Protein AF-X6PGR4-F1 (afdb_monomer_lite)

Sequence (238 aa):
MSIKYESKQPQLNFPEIDEEIISRAWNCCDEDMNKTSEVLHFIHDNSTRLEHQQYLLLLWEDFGNRVDKTIILNIWKQCNEIYYETRLKLEEICSSCYVNSCCTLREHMQRKCKQLSANFHQTIGNAEYNLQNFGFEKVNNKDWYYLRDIQILYLWNCYRKWINTQLIYKTKLNIPEKIFMLRNGKWKEYEIAFDYEYRRIVLFDNVKLKVKSLQVGNPKKLSLEFNVHIQWYNDLSD

Radius of gyration: 23.27 Å; chains: 1; bounding box: 53×45×63 Å

pLDDT: mean 78.08, std 15.45, range [36.16, 96.12]

Foldseek 3Di:
DPPVPLLVPLCVVCVPADSVLLVLLCVLVVNDPVSSNVLSVVLVVQDDDRVLSVLLSVCCSVPVVPDPSVVLSVLCVVVVNDSVSSSVVSVVVSVVVQLVVLVVVLVVLVVVCVVVVHDSVVVVVVVVVLLVVLQWDQDPVGDTDNPDPDDLVSVVVSVQVVLCPPPVVVPDDDDDQKDWDQDPNDTAIWGWDQDPLQQWIWTARPVVSDIDIDRHDHSDPPDPPDDPPPDDDPPPDD

Structure (mmCIF, N/CA/C/O backbone):
data_AF-X6PGR4-F1
#
_entry.id   AF-X6PGR4-F1
#
loop_
_atom_site.group_PDB
_atom_site.id
_atom_site.type_symbol
_atom_site.label_atom_id
_atom_site.label_alt_id
_atom_site.label_comp_id
_atom_site.label_asym_id
_atom_site.label_entity_id
_atom_site.label_seq_id
_atom_site.pdbx_PDB_ins_code
_atom_site.Cartn_x
_atom_site.Cartn_y
_atom_site.Cartn_z
_atom_site.occupancy
_atom_site.B_iso_or_equiv
_atom_site.auth_seq_id
_atom_site.auth_comp_id
_atom_site.auth_asym_id
_atom_site.auth_atom_id
_atom_site.pdbx_PDB_model_num
ATOM 1 N N . MET A 1 1 ? -30.620 0.334 12.550 1.00 36.16 1 MET A N 1
ATOM 2 C CA . MET A 1 1 ? -30.728 -0.304 13.882 1.00 36.16 1 MET A CA 1
ATOM 3 C C . MET A 1 1 ? -29.474 -1.110 14.272 1.00 36.16 1 MET A C 1
ATOM 5 O O . MET A 1 1 ? -29.425 -1.572 15.399 1.00 36.16 1 MET A O 1
ATOM 9 N N . SER A 1 2 ? -28.439 -1.225 13.419 1.00 41.44 2 SER A N 1
ATOM 10 C CA . SER A 1 2 ? -27.302 -2.147 13.649 1.00 41.44 2 SER A CA 1
ATOM 11 C C . SER A 1 2 ? -26.037 -1.538 14.280 1.00 41.44 2 SER A C 1
ATOM 13 O O . SER A 1 2 ? -25.277 -2.265 14.902 1.00 41.44 2 SER A O 1
ATOM 15 N N . ILE A 1 3 ? -25.834 -0.215 14.210 1.00 45.34 3 ILE A N 1
ATOM 16 C CA . ILE A 1 3 ? -24.575 0.435 14.644 1.00 45.34 3 ILE A CA 1
ATOM 17 C C . ILE A 1 3 ? -24.324 0.280 16.160 1.00 45.34 3 ILE A C 1
ATOM 19 O O . ILE A 1 3 ? -23.195 0.095 16.590 1.00 45.34 3 ILE A O 1
ATOM 23 N N . LYS A 1 4 ? -25.386 0.273 16.981 1.00 42.94 4 LYS A N 1
ATOM 24 C CA . LYS A 1 4 ? -25.280 0.105 18.446 1.00 42.94 4 LYS A CA 1
ATOM 25 C C . LYS A 1 4 ? -25.007 -1.331 18.907 1.00 42.94 4 LYS A C 1
ATOM 27 O O . LYS A 1 4 ? -24.707 -1.528 20.080 1.00 42.94 4 LYS A O 1
ATOM 32 N N . TYR A 1 5 ? -25.209 -2.333 18.048 1.00 45.12 5 TYR A N 1
ATOM 33 C CA . TYR A 1 5 ? -25.056 -3.739 18.440 1.00 45.12 5 TYR A CA 1
ATOM 34 C C . TYR A 1 5 ? -23.621 -4.230 18.221 1.00 45.12 5 TYR A C 1
ATOM 36 O O . TYR A 1 5 ? -23.109 -4.986 19.041 1.00 45.12 5 TYR A O 1
ATOM 44 N N . GLU A 1 6 ? -22.954 -3.753 17.166 1.00 50.59 6 GLU A N 1
ATOM 45 C CA . GLU A 1 6 ? -21.557 -4.102 16.870 1.00 50.59 6 GLU A CA 1
ATOM 46 C C . GLU A 1 6 ? -20.565 -3.335 17.756 1.00 50.59 6 GLU A C 1
ATOM 48 O O . GLU A 1 6 ? -19.604 -3.932 18.234 1.00 50.59 6 GLU A O 1
ATOM 53 N N . SER A 1 7 ? -20.851 -2.074 18.113 1.00 50.00 7 SER A N 1
ATOM 54 C CA . SER A 1 7 ? -20.009 -1.290 19.036 1.00 50.00 7 SER A CA 1
ATOM 55 C C . SER A 1 7 ? -19.957 -1.844 20.469 1.00 50.00 7 SER A C 1
ATOM 57 O O . SER A 1 7 ? -19.068 -1.488 21.238 1.00 50.00 7 SER A O 1
ATOM 59 N N . LYS A 1 8 ? -20.896 -2.725 20.845 1.00 52.28 8 LYS A N 1
ATOM 60 C CA . LYS A 1 8 ? -20.961 -3.346 22.179 1.00 52.28 8 LYS A CA 1
ATOM 61 C C . LYS A 1 8 ? -20.107 -4.601 22.332 1.00 52.28 8 LYS A C 1
ATOM 63 O O . LYS A 1 8 ? -19.813 -4.981 23.461 1.00 52.28 8 LYS A O 1
ATOM 68 N N . GLN A 1 9 ? -19.725 -5.268 21.241 1.00 60.47 9 GLN A N 1
ATOM 69 C CA . GLN A 1 9 ? -18.916 -6.486 21.356 1.00 60.47 9 GLN A CA 1
ATOM 70 C C . GLN A 1 9 ? -17.492 -6.227 21.874 1.00 60.47 9 GLN A C 1
ATOM 72 O O . GLN A 1 9 ? -17.065 -6.965 22.759 1.00 60.47 9 GLN A O 1
ATOM 77 N N . PRO A 1 10 ? -16.776 -5.174 21.431 1.00 58.28 10 PRO A N 1
ATOM 78 C CA . PRO A 1 10 ? -15.458 -4.860 21.977 1.00 58.28 10 PRO A CA 1
ATOM 79 C C . PRO A 1 10 ? -15.505 -4.491 23.467 1.00 58.28 10 PRO A C 1
ATOM 81 O O . PRO A 1 10 ? -14.654 -4.935 24.228 1.00 58.28 10 PRO A O 1
ATOM 84 N N . GLN A 1 11 ? -16.533 -3.759 23.914 1.00 58.12 11 GLN A N 1
ATOM 85 C CA . GLN A 1 11 ? -16.706 -3.402 25.333 1.00 58.12 11 GLN A CA 1
ATOM 86 C C . GLN A 1 11 ? -16.812 -4.620 26.248 1.00 58.12 11 GLN A C 1
ATOM 88 O O . GLN A 1 11 ? -16.290 -4.604 27.359 1.00 58.12 11 GLN A O 1
ATOM 93 N N . LEU A 1 12 ? -17.467 -5.689 25.784 1.00 61.34 12 LEU A N 1
ATOM 94 C CA . LEU A 1 12 ? -17.630 -6.907 26.576 1.00 61.34 12 LEU A CA 1
ATOM 95 C C . LEU A 1 12 ? -16.286 -7.601 26.861 1.00 61.34 12 LEU A C 1
ATOM 97 O O . LEU A 1 12 ? -16.152 -8.272 27.880 1.00 61.34 12 LEU A O 1
ATOM 101 N N . ASN A 1 13 ? -15.305 -7.422 25.971 1.00 71.50 13 ASN A N 1
ATOM 102 C CA . ASN A 1 13 ? -13.978 -8.028 26.076 1.00 71.50 13 ASN A CA 1
ATOM 103 C C . ASN A 1 13 ? -12.964 -7.133 26.808 1.00 71.50 13 ASN A C 1
ATOM 105 O O . ASN A 1 13 ? -11.938 -7.637 27.258 1.00 71.50 13 ASN A O 1
ATOM 109 N N . PHE A 1 14 ? -13.246 -5.832 26.949 1.00 74.19 14 PHE A N 1
ATOM 110 C CA . PHE A 1 14 ? -12.341 -4.847 27.550 1.00 74.19 14 PHE A CA 1
ATOM 111 C C . PHE A 1 14 ? -13.082 -3.913 28.521 1.00 74.19 14 PHE A C 1
ATOM 113 O O . PHE A 1 14 ? -13.195 -2.717 28.253 1.00 74.19 14 PHE A O 1
ATOM 120 N N . PRO A 1 15 ? -13.583 -4.422 29.663 1.00 73.31 15 PRO A N 1
ATOM 121 C CA . PRO A 1 15 ? -14.380 -3.626 30.603 1.00 73.31 15 PRO A CA 1
ATOM 122 C C . PRO A 1 15 ? -13.598 -2.479 31.2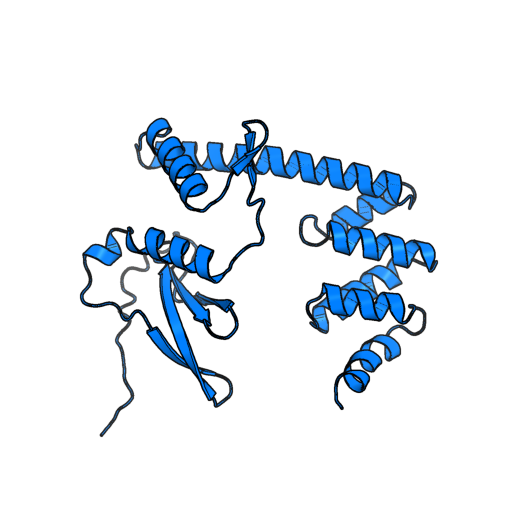65 1.00 73.31 15 PRO A C 1
ATOM 124 O O . PRO A 1 15 ? -14.204 -1.574 31.831 1.00 73.31 15 PRO A O 1
ATOM 127 N N . GLU A 1 16 ? -12.265 -2.519 31.210 1.00 78.50 16 GLU A N 1
ATOM 128 C CA . GLU A 1 16 ? -11.367 -1.513 31.791 1.00 78.50 16 GLU A CA 1
ATOM 129 C C . GLU A 1 16 ? -10.949 -0.419 30.796 1.00 78.50 16 GLU A C 1
ATOM 131 O O . GLU A 1 16 ? -10.284 0.539 31.189 1.00 78.50 16 GLU A O 1
ATOM 136 N N . ILE A 1 17 ? -11.313 -0.552 29.515 1.00 80.38 17 ILE A N 1
ATOM 137 C CA . ILE A 1 17 ? -11.044 0.464 28.495 1.00 80.38 17 ILE A CA 1
ATOM 138 C C . ILE A 1 17 ? -12.279 1.345 28.337 1.00 80.38 17 ILE A C 1
ATOM 140 O O . ILE A 1 17 ? -13.396 0.856 28.169 1.00 80.38 17 ILE A O 1
ATOM 144 N N . ASP A 1 18 ? -12.058 2.656 28.342 1.00 85.44 18 ASP A N 1
ATOM 145 C CA . ASP A 1 18 ? -13.120 3.634 28.144 1.00 85.44 18 ASP A CA 1
ATOM 146 C C . ASP A 1 18 ? -13.803 3.484 26.769 1.00 85.44 18 ASP A C 1
ATOM 148 O O . ASP A 1 18 ? -13.167 3.210 25.744 1.00 85.44 18 ASP A O 1
ATOM 152 N N . GLU A 1 19 ? -15.122 3.682 26.741 1.00 84.50 19 GLU A N 1
ATOM 153 C CA . GLU A 1 19 ? -15.950 3.583 25.536 1.00 84.50 19 GLU A CA 1
ATOM 154 C C . GLU A 1 19 ? -15.476 4.532 24.418 1.00 84.50 19 GLU A C 1
ATOM 156 O O . GLU A 1 19 ? -15.557 4.175 23.239 1.00 84.50 19 GLU A O 1
ATOM 161 N N . GLU A 1 20 ? -14.906 5.691 24.761 1.00 86.62 20 GLU A N 1
ATOM 162 C CA . GLU A 1 20 ? -14.309 6.624 23.804 1.00 86.62 20 GLU A CA 1
ATOM 163 C C . GLU A 1 20 ? -13.077 6.022 23.110 1.00 86.62 20 GLU A C 1
ATOM 165 O O . GLU A 1 20 ? -12.945 6.115 21.887 1.00 86.62 20 GLU A O 1
ATOM 170 N N . ILE A 1 21 ? -12.201 5.345 23.860 1.00 84.44 21 ILE A N 1
ATOM 171 C CA . ILE A 1 21 ? -10.999 4.684 23.321 1.00 84.44 21 ILE A CA 1
ATOM 172 C C . ILE A 1 21 ? -11.410 3.551 22.379 1.00 84.44 21 ILE A C 1
ATOM 174 O O . ILE A 1 21 ? -10.854 3.418 21.288 1.00 84.44 21 ILE A O 1
ATOM 178 N N . ILE A 1 22 ? -12.430 2.776 22.757 1.00 85.81 22 ILE A N 1
ATOM 179 C CA . ILE A 1 22 ? -12.993 1.713 21.915 1.00 85.81 22 ILE A CA 1
ATOM 180 C C . ILE A 1 22 ? -13.571 2.291 20.622 1.00 85.81 22 ILE A C 1
ATOM 182 O O . ILE A 1 22 ? -13.271 1.791 19.535 1.00 85.81 22 ILE A O 1
ATOM 186 N N . SER A 1 23 ? -14.369 3.358 20.718 1.00 85.50 23 SER A N 1
ATOM 187 C CA . SER A 1 23 ? -14.968 4.000 19.548 1.00 85.50 23 SER A CA 1
ATOM 188 C C . SER A 1 23 ? -13.911 4.567 18.604 1.00 85.50 23 SER A C 1
ATOM 190 O O . SER A 1 23 ? -14.066 4.475 17.385 1.00 85.50 23 SER A O 1
ATOM 192 N N . ARG A 1 24 ? -12.843 5.160 19.139 1.00 85.50 24 ARG A N 1
ATOM 193 C CA . ARG A 1 24 ? -11.746 5.680 18.324 1.00 85.50 24 ARG A CA 1
ATOM 194 C C . ARG A 1 24 ? -10.970 4.549 17.661 1.00 85.50 24 ARG A C 1
ATOM 196 O O . ARG A 1 24 ? -10.845 4.562 16.443 1.00 85.50 24 ARG A O 1
ATOM 203 N N . ALA A 1 25 ? -10.576 3.514 18.405 1.00 84.44 25 ALA A N 1
ATOM 204 C CA . ALA A 1 25 ? -9.897 2.343 17.845 1.00 84.44 25 ALA A CA 1
ATOM 205 C C . ALA A 1 25 ? -10.713 1.656 16.732 1.00 84.44 25 ALA A C 1
ATOM 207 O O . ALA A 1 25 ? -10.145 1.214 15.731 1.00 84.44 25 ALA A O 1
ATOM 208 N N . TRP A 1 26 ? -12.041 1.594 16.876 1.00 85.44 26 TRP A N 1
ATOM 209 C CA . TRP A 1 26 ? -12.954 1.093 15.845 1.00 85.44 26 TRP A CA 1
ATOM 210 C C . TRP A 1 26 ? -12.887 1.917 14.557 1.00 85.44 26 TRP A C 1
ATOM 212 O O . TRP A 1 26 ? -12.679 1.368 13.472 1.00 85.44 26 TRP A O 1
ATOM 222 N N . ASN A 1 27 ? -12.979 3.242 14.685 1.00 81.75 27 ASN A N 1
ATOM 223 C CA . ASN A 1 27 ? -12.897 4.160 13.551 1.00 81.75 27 ASN A CA 1
ATOM 224 C C . ASN A 1 27 ? -11.522 4.099 12.867 1.00 81.75 27 ASN A C 1
ATOM 226 O O . ASN A 1 27 ? -11.442 4.063 11.642 1.00 81.75 27 ASN A O 1
ATOM 230 N N . CYS A 1 28 ? -10.438 4.019 13.642 1.00 75.06 28 CYS A N 1
ATOM 231 C CA . CYS A 1 28 ? -9.069 3.924 13.125 1.00 75.06 28 CYS A CA 1
ATOM 232 C C . CYS A 1 28 ? -8.790 2.624 12.367 1.00 75.06 28 CYS A C 1
ATOM 234 O O . CYS A 1 28 ? -7.859 2.560 11.567 1.00 75.06 28 CYS A O 1
ATOM 236 N N . CYS A 1 29 ? -9.580 1.584 12.622 1.00 78.62 29 CYS A N 1
ATOM 237 C CA . CYS A 1 29 ? -9.432 0.276 11.997 1.00 78.62 29 CYS A CA 1
ATOM 238 C C . CYS A 1 29 ? -10.382 0.054 10.817 1.00 78.62 29 CYS A C 1
ATOM 240 O O . CYS A 1 29 ? -10.514 -1.087 10.378 1.00 78.62 29 CYS A O 1
ATOM 242 N N . ASP A 1 30 ? -11.032 1.098 10.295 1.00 82.12 30 ASP A N 1
ATOM 243 C CA . ASP A 1 30 ? -12.034 0.995 9.225 1.00 82.12 30 ASP A CA 1
ATOM 244 C C . ASP A 1 30 ? -13.176 0.020 9.564 1.00 82.12 30 ASP A C 1
ATOM 246 O O . ASP A 1 30 ? -13.635 -0.727 8.695 1.00 82.12 30 ASP A O 1
ATOM 250 N N . GLU A 1 31 ? -13.612 -0.007 10.828 1.00 83.88 31 GLU A N 1
ATOM 251 C CA . GLU A 1 31 ? -14.666 -0.920 11.293 1.00 83.88 31 GLU A CA 1
ATOM 252 C C . GLU A 1 31 ? -14.279 -2.417 11.147 1.00 83.88 31 GLU A C 1
ATOM 254 O O . GLU A 1 31 ? -15.129 -3.304 11.035 1.00 83.88 31 GLU A O 1
ATOM 259 N N . ASP A 1 32 ? -12.974 -2.722 11.121 1.00 83.06 32 ASP A N 1
ATOM 260 C CA . ASP A 1 32 ? -12.439 -4.086 11.094 1.00 83.06 32 ASP A CA 1
ATOM 261 C C . ASP A 1 32 ? -12.255 -4.625 12.517 1.00 83.06 32 ASP A C 1
ATOM 263 O O . ASP A 1 32 ? -11.315 -4.269 13.230 1.00 83.06 32 ASP A O 1
ATOM 267 N N . MET A 1 33 ? -13.134 -5.548 12.907 1.00 84.25 33 MET A N 1
ATOM 268 C CA . MET A 1 33 ? -13.147 -6.155 14.240 1.00 84.25 33 MET A CA 1
ATOM 269 C C . MET A 1 33 ? -11.833 -6.827 14.636 1.00 84.25 33 MET A C 1
ATOM 271 O O . MET A 1 33 ? -11.431 -6.709 15.792 1.00 84.25 33 MET A O 1
ATOM 275 N N . ASN A 1 34 ? -11.142 -7.495 13.711 1.00 83.44 34 ASN A N 1
ATOM 276 C CA . ASN A 1 34 ? -9.893 -8.176 14.048 1.00 83.44 34 ASN A CA 1
ATOM 277 C C . ASN A 1 34 ? -8.804 -7.148 14.354 1.00 83.44 34 ASN A C 1
ATOM 279 O O . ASN A 1 34 ? -8.136 -7.240 15.383 1.00 83.44 34 ASN A O 1
ATOM 283 N N . LYS A 1 35 ? -8.678 -6.120 13.508 1.00 82.44 35 LYS A N 1
ATOM 284 C CA . LYS A 1 35 ? -7.709 -5.039 13.726 1.00 82.44 35 LYS A CA 1
ATOM 285 C C . LYS A 1 35 ? -8.021 -4.239 14.986 1.00 82.44 35 LYS A C 1
ATOM 287 O O . LYS A 1 35 ? -7.107 -3.963 15.758 1.00 82.44 35 LYS A O 1
ATOM 292 N N . THR A 1 36 ? -9.291 -3.907 15.226 1.00 85.19 36 THR A N 1
ATOM 293 C CA . THR A 1 36 ? -9.702 -3.200 16.445 1.00 85.19 36 THR A CA 1
ATOM 294 C C . THR A 1 36 ? -9.396 -4.028 17.683 1.00 85.19 36 THR A C 1
ATOM 296 O O . THR A 1 36 ? -8.851 -3.496 18.644 1.00 85.19 36 THR A O 1
ATOM 299 N N . SER A 1 37 ? -9.679 -5.333 17.663 1.00 86.38 37 SER A N 1
ATOM 300 C CA . SER A 1 37 ? -9.370 -6.213 18.791 1.00 86.38 37 SER A CA 1
ATOM 301 C C . SER A 1 37 ? -7.867 -6.288 19.056 1.00 86.38 37 SER A C 1
ATOM 303 O O . SER A 1 37 ? -7.455 -6.238 20.210 1.00 86.38 37 SER A O 1
ATOM 305 N N . GLU A 1 38 ? -7.035 -6.362 18.013 1.00 85.81 38 GLU A N 1
ATOM 306 C CA . GLU A 1 38 ? -5.577 -6.303 18.166 1.00 85.81 38 GLU A CA 1
ATOM 307 C C . GLU A 1 38 ? -5.106 -4.978 18.782 1.00 85.81 38 GLU A C 1
AT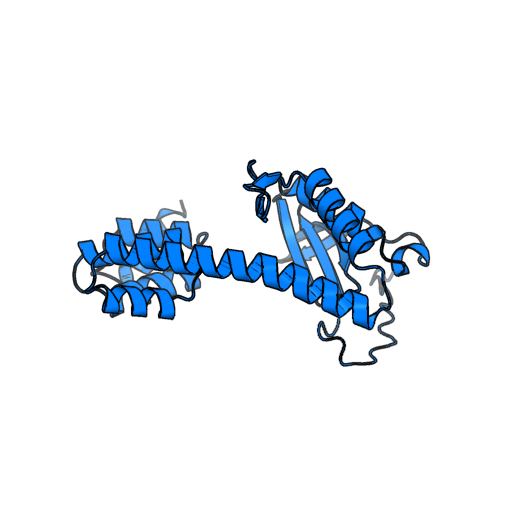OM 309 O O . GLU A 1 38 ? -4.191 -4.981 19.605 1.00 85.81 38 GLU A O 1
ATOM 314 N N . VAL A 1 39 ? -5.707 -3.850 18.381 1.00 84.19 39 VAL A N 1
ATOM 315 C CA . VAL A 1 39 ? -5.400 -2.524 18.943 1.00 84.19 39 VAL A CA 1
ATOM 316 C C . VAL A 1 39 ? -5.741 -2.468 20.421 1.00 84.19 39 VAL A C 1
ATOM 318 O O . VAL A 1 39 ? -4.902 -2.083 21.234 1.00 84.19 39 VAL A O 1
ATOM 321 N N . LEU A 1 40 ? -6.951 -2.895 20.772 1.00 88.31 40 LEU A N 1
ATOM 322 C CA . LEU A 1 40 ? -7.434 -2.858 22.145 1.00 88.31 40 LEU A CA 1
ATOM 323 C C . LEU A 1 40 ? -6.649 -3.806 23.055 1.00 88.31 40 LEU A C 1
ATOM 325 O O . LEU A 1 40 ? -6.267 -3.385 24.142 1.00 88.31 40 LEU A O 1
ATOM 329 N N . HIS A 1 41 ? -6.314 -5.020 22.598 1.00 87.75 41 HIS A N 1
ATOM 330 C CA . HIS A 1 41 ? -5.426 -5.921 23.342 1.00 87.75 41 HIS A CA 1
ATOM 331 C C . HIS A 1 41 ? -4.069 -5.282 23.599 1.00 87.75 41 HIS A C 1
ATOM 333 O O . HIS A 1 41 ? -3.597 -5.252 24.728 1.00 87.75 41 HIS A O 1
ATOM 339 N N . PHE A 1 42 ? -3.458 -4.709 22.568 1.00 83.88 42 PHE A N 1
ATOM 340 C CA . PHE A 1 42 ? -2.151 -4.094 22.723 1.00 83.88 42 PHE A CA 1
ATOM 341 C C . PHE A 1 42 ? -2.173 -2.906 23.697 1.00 83.88 42 PHE A C 1
ATOM 343 O O . PHE A 1 42 ? -1.249 -2.777 24.498 1.00 83.88 42 PHE A O 1
ATOM 350 N N . ILE A 1 43 ? -3.207 -2.057 23.650 1.00 85.75 43 ILE A N 1
ATOM 351 C CA . ILE A 1 43 ? -3.376 -0.937 24.589 1.00 85.75 43 ILE A CA 1
ATOM 352 C C . ILE A 1 43 ? -3.586 -1.461 26.012 1.00 85.75 43 ILE A C 1
ATOM 354 O O . ILE A 1 43 ? -2.917 -0.991 26.931 1.00 85.75 43 ILE A O 1
ATOM 358 N N . HIS A 1 44 ? -4.468 -2.447 26.186 1.00 86.31 44 HIS A N 1
ATOM 359 C CA . HIS A 1 44 ? -4.754 -3.065 27.479 1.00 86.31 44 HIS A CA 1
ATOM 360 C C . HIS A 1 44 ? -3.493 -3.668 28.111 1.00 86.31 44 HIS A C 1
ATOM 362 O O . HIS A 1 44 ? -3.132 -3.331 29.235 1.00 86.31 44 HIS A O 1
ATOM 368 N N . ASP A 1 45 ? -2.771 -4.491 27.350 1.00 85.81 45 ASP A N 1
ATOM 369 C CA . ASP A 1 45 ? -1.616 -5.250 27.833 1.00 85.81 45 ASP A CA 1
ATOM 370 C C . ASP A 1 45 ? -0.410 -4.353 28.169 1.00 85.81 45 ASP A C 1
ATOM 372 O O . ASP A 1 45 ? 0.499 -4.768 28.891 1.00 85.81 45 ASP A O 1
ATOM 376 N N . ASN A 1 46 ? -0.366 -3.127 27.631 1.00 79.81 46 ASN A N 1
ATOM 377 C CA . ASN A 1 46 ? 0.780 -2.222 27.755 1.00 79.81 46 ASN A CA 1
ATOM 378 C C . ASN A 1 46 ? 0.470 -0.903 28.472 1.00 79.81 46 ASN A C 1
ATOM 380 O O . ASN A 1 46 ? 1.349 -0.043 28.545 1.00 79.81 46 ASN A O 1
ATOM 384 N N . SER A 1 47 ? -0.742 -0.693 28.992 1.00 77.94 47 SER A N 1
ATOM 385 C CA . SER A 1 47 ? -1.084 0.538 29.713 1.00 77.94 47 SER A CA 1
ATOM 386 C C . SER A 1 47 ? -2.088 0.321 30.834 1.00 77.94 47 SER A C 1
ATOM 388 O O . SER A 1 47 ? -3.225 -0.089 30.620 1.00 77.94 47 SER A O 1
ATOM 390 N N . THR A 1 48 ? -1.672 0.703 32.041 1.00 73.19 48 THR A N 1
ATOM 391 C CA . THR A 1 48 ? -2.458 0.551 33.274 1.00 73.19 48 THR A CA 1
ATOM 392 C C . THR A 1 48 ? -3.292 1.782 33.631 1.00 73.19 48 THR A C 1
ATOM 394 O O . THR A 1 48 ? -4.190 1.685 34.460 1.00 73.19 48 THR A O 1
ATOM 397 N N . ARG A 1 49 ? -3.010 2.952 33.037 1.00 84.69 49 ARG A N 1
ATOM 398 C CA . ARG A 1 49 ? -3.714 4.219 33.311 1.00 84.69 49 ARG A CA 1
ATOM 399 C C . ARG A 1 49 ? -4.425 4.730 32.067 1.00 84.69 49 ARG A C 1
ATOM 401 O O . ARG A 1 49 ? -3.853 4.689 30.981 1.00 84.69 49 ARG A O 1
ATOM 408 N N . LEU A 1 50 ? -5.617 5.296 32.254 1.00 83.88 50 LEU A N 1
ATOM 409 C CA . LEU A 1 50 ? -6.449 5.834 31.173 1.00 83.88 50 LEU A CA 1
ATOM 410 C C . LEU A 1 50 ? -5.701 6.858 30.302 1.00 83.88 50 LEU A C 1
ATOM 412 O O . LEU A 1 50 ? -5.757 6.787 29.079 1.00 83.88 50 LEU A O 1
ATOM 416 N N . GLU A 1 51 ? -4.935 7.759 30.920 1.00 84.94 51 GLU A N 1
ATOM 417 C CA . GLU A 1 51 ? -4.122 8.746 30.194 1.00 84.94 51 GLU A CA 1
ATOM 418 C C . GLU A 1 51 ? -3.092 8.075 29.269 1.00 84.94 51 GLU A C 1
ATOM 420 O O . GLU A 1 51 ? -2.938 8.467 28.115 1.00 84.94 51 GLU A O 1
ATOM 425 N N . HIS A 1 52 ? -2.424 7.012 29.732 1.00 87.19 52 HIS A N 1
ATOM 426 C CA . HIS A 1 52 ? -1.440 6.283 28.921 1.00 87.19 52 HIS A CA 1
ATOM 427 C C . HIS A 1 52 ? -2.113 5.503 27.788 1.00 87.19 52 HIS A C 1
ATOM 429 O O . HIS A 1 52 ? -1.588 5.466 26.676 1.00 87.19 52 HIS A O 1
ATOM 435 N N . GLN A 1 53 ? -3.307 4.953 28.032 1.00 88.00 53 GLN A N 1
ATOM 436 C CA . GLN A 1 53 ? -4.102 4.305 26.988 1.00 88.00 53 GLN A CA 1
ATOM 437 C C . GLN A 1 53 ? -4.483 5.297 25.877 1.00 88.00 53 GLN A C 1
ATOM 439 O O . GLN A 1 53 ? -4.347 4.974 24.696 1.00 88.00 53 GLN A O 1
ATOM 444 N N . GLN A 1 54 ? -4.883 6.525 26.235 1.00 88.69 54 GLN A N 1
ATOM 445 C CA . GLN A 1 54 ? -5.174 7.588 25.266 1.00 88.69 54 GLN A CA 1
ATOM 446 C C . GLN A 1 54 ? -3.931 8.004 24.470 1.00 88.69 54 GLN A C 1
ATOM 448 O O . GLN A 1 54 ? -4.006 8.165 23.251 1.00 88.69 54 GLN A O 1
ATOM 453 N N . TYR A 1 55 ? -2.777 8.146 25.127 1.00 92.19 55 TYR A N 1
ATOM 454 C CA . TYR A 1 55 ? -1.530 8.496 24.446 1.00 92.19 55 TYR A CA 1
ATOM 455 C C . TYR A 1 55 ? -1.042 7.398 23.500 1.00 92.19 55 TYR A C 1
ATOM 457 O O . TYR A 1 55 ? -0.646 7.710 22.378 1.00 92.19 55 TYR A O 1
ATOM 465 N N . LEU A 1 56 ? -1.104 6.123 23.897 1.00 90.06 56 LEU A N 1
ATOM 466 C CA . LEU A 1 56 ? -0.760 5.018 23.000 1.00 90.06 56 LEU A CA 1
ATOM 467 C C . LEU A 1 56 ? -1.697 4.952 21.794 1.00 90.06 56 LEU A C 1
ATOM 469 O O . LEU A 1 56 ? -1.223 4.712 20.684 1.00 90.06 56 LEU A O 1
ATOM 473 N N . LEU A 1 57 ? -2.995 5.204 21.986 1.00 90.38 57 LEU A N 1
ATOM 474 C CA . LEU A 1 57 ? -3.940 5.276 20.877 1.00 90.38 57 LEU A CA 1
ATOM 475 C C . LEU A 1 57 ? -3.592 6.422 19.914 1.00 90.38 57 LEU A C 1
ATOM 477 O O . LEU A 1 57 ? -3.540 6.189 18.713 1.00 90.38 57 LEU A O 1
ATOM 481 N N . LEU A 1 58 ? -3.284 7.620 20.423 1.00 89.94 58 LEU A N 1
ATOM 482 C CA . LEU A 1 58 ? -2.862 8.765 19.602 1.00 89.94 58 LEU A CA 1
ATOM 483 C C . LEU A 1 58 ? -1.585 8.471 18.804 1.00 89.94 58 LEU A C 1
ATOM 485 O O . LEU A 1 58 ? -1.519 8.736 17.608 1.00 89.94 58 LEU A O 1
ATOM 489 N N . LEU A 1 59 ? -0.575 7.869 19.439 1.00 90.88 59 LEU A N 1
ATOM 490 C CA . LEU A 1 59 ? 0.645 7.458 18.736 1.00 90.88 59 LEU A CA 1
ATOM 491 C C . LEU A 1 59 ? 0.347 6.408 17.660 1.00 90.88 59 LEU A C 1
ATOM 493 O O . LEU A 1 59 ? 0.985 6.382 16.610 1.00 90.88 59 LEU A O 1
ATOM 497 N N . TRP A 1 60 ? -0.628 5.536 17.891 1.00 86.06 60 TRP A N 1
ATOM 498 C CA . TRP A 1 60 ? -1.043 4.572 16.885 1.00 86.06 60 TRP A CA 1
ATOM 499 C C . TRP A 1 60 ? -1.781 5.238 15.724 1.00 86.06 60 TRP A C 1
ATOM 501 O O . TRP A 1 60 ? -1.478 4.948 14.569 1.00 86.06 60 TRP A O 1
ATOM 511 N N . GLU A 1 61 ? -2.712 6.143 16.008 1.00 84.81 61 GLU A N 1
ATOM 512 C CA . GLU A 1 61 ? -3.418 6.934 14.998 1.00 84.81 61 GLU A CA 1
ATOM 513 C C . GLU A 1 61 ? -2.429 7.667 14.080 1.00 84.81 61 GLU A C 1
ATOM 515 O O . GLU A 1 61 ? -2.537 7.581 12.854 1.00 84.81 61 GLU A O 1
ATOM 520 N N . ASP A 1 62 ? -1.411 8.294 14.672 1.00 84.81 62 ASP A N 1
ATOM 521 C CA . ASP A 1 62 ? -0.418 9.090 13.951 1.00 84.81 62 ASP A CA 1
ATOM 522 C C . ASP A 1 62 ? 0.624 8.231 13.201 1.00 84.81 62 ASP A C 1
ATOM 524 O O . ASP A 1 62 ? 1.045 8.572 12.087 1.00 84.81 62 ASP A O 1
ATOM 528 N N . PHE A 1 63 ? 1.070 7.113 13.792 1.00 84.62 63 PHE A N 1
ATOM 529 C CA . PHE A 1 63 ? 2.247 6.371 13.314 1.00 84.62 63 PHE A CA 1
ATOM 530 C C . PHE A 1 63 ? 2.001 4.907 12.953 1.00 84.62 63 PHE A C 1
ATOM 532 O O . PHE A 1 63 ? 2.835 4.328 12.260 1.00 84.62 63 PHE A O 1
ATOM 539 N N . GLY A 1 64 ? 0.891 4.287 13.346 1.00 80.81 64 GLY A N 1
ATOM 540 C CA . GLY A 1 64 ? 0.667 2.839 13.216 1.00 80.81 64 GLY A CA 1
ATOM 541 C C . GLY A 1 64 ? 0.590 2.317 11.778 1.00 80.81 64 GLY A C 1
ATOM 542 O O . GLY A 1 64 ? 0.816 1.134 11.535 1.00 80.81 64 GLY A O 1
ATOM 543 N N . ASN A 1 65 ? 0.339 3.200 10.809 1.00 77.75 65 ASN A N 1
ATOM 544 C CA . ASN A 1 65 ? 0.420 2.881 9.378 1.00 77.75 65 ASN A CA 1
ATOM 545 C C . ASN A 1 65 ? 1.845 3.001 8.803 1.00 77.75 65 ASN A C 1
ATOM 547 O O . ASN A 1 65 ? 2.092 2.587 7.671 1.00 77.75 65 ASN A O 1
ATOM 551 N N . ARG A 1 66 ? 2.774 3.613 9.546 1.00 77.25 66 ARG A N 1
ATOM 552 C CA . ARG A 1 66 ? 4.129 3.981 9.095 1.00 77.25 66 ARG A CA 1
ATOM 553 C C . ARG A 1 66 ? 5.228 3.247 9.857 1.00 77.25 66 ARG A C 1
ATOM 555 O O . ARG A 1 66 ? 6.298 3.018 9.302 1.00 77.25 66 ARG A O 1
ATOM 562 N N . VAL A 1 67 ? 4.974 2.910 11.116 1.00 80.31 67 VAL A N 1
ATOM 563 C CA . VAL A 1 67 ? 5.933 2.325 12.050 1.00 80.31 67 VAL A CA 1
ATOM 564 C C . VAL A 1 67 ? 5.314 1.074 12.656 1.00 80.31 67 VAL A C 1
ATOM 566 O O . VAL A 1 67 ? 4.149 1.072 13.049 1.00 80.31 67 VAL A O 1
ATOM 569 N N . ASP A 1 68 ? 6.101 0.001 12.726 1.00 83.56 68 ASP A N 1
ATOM 570 C CA . ASP A 1 68 ? 5.666 -1.242 13.354 1.00 83.56 68 ASP A CA 1
ATOM 571 C C . ASP A 1 68 ? 5.282 -1.014 14.828 1.00 83.56 68 ASP A C 1
ATOM 573 O O . ASP A 1 68 ? 5.961 -0.288 15.561 1.00 83.56 68 ASP A O 1
ATOM 577 N N . LYS A 1 69 ? 4.207 -1.672 15.275 1.00 83.25 69 LYS A N 1
ATOM 578 C CA . LYS A 1 69 ? 3.647 -1.531 16.630 1.00 83.25 69 LYS A CA 1
ATOM 579 C C . LYS A 1 69 ? 4.695 -1.797 17.721 1.00 83.25 69 LYS A C 1
ATOM 581 O O . LYS A 1 69 ? 4.718 -1.118 18.746 1.00 83.25 69 LYS A O 1
ATOM 586 N N . THR A 1 70 ? 5.595 -2.757 17.499 1.00 86.69 70 THR A N 1
ATOM 587 C CA . THR A 1 70 ? 6.656 -3.102 18.459 1.00 86.69 70 THR A CA 1
ATOM 588 C C . THR A 1 70 ? 7.704 -1.998 18.588 1.00 86.69 70 THR A C 1
ATOM 590 O O . THR A 1 70 ? 8.226 -1.768 19.679 1.00 86.69 70 THR A O 1
ATOM 593 N N . ILE A 1 71 ? 7.975 -1.267 17.502 1.00 88.25 71 ILE A N 1
ATOM 594 C CA . ILE A 1 71 ? 8.893 -0.124 17.495 1.00 88.25 71 ILE A CA 1
ATOM 595 C C . ILE A 1 71 ? 8.269 1.044 18.262 1.00 88.25 71 ILE A C 1
ATOM 597 O O . ILE A 1 71 ? 8.941 1.619 19.119 1.00 88.25 71 ILE A O 1
ATOM 601 N N . ILE A 1 72 ? 6.985 1.341 18.017 1.00 90.19 72 ILE A N 1
ATOM 602 C CA . ILE A 1 72 ? 6.231 2.362 18.766 1.00 90.19 72 ILE A CA 1
ATOM 603 C C . ILE A 1 72 ? 6.307 2.070 20.270 1.00 90.19 72 ILE A C 1
ATOM 605 O O . ILE A 1 72 ? 6.678 2.946 21.049 1.00 90.19 72 ILE A O 1
ATOM 609 N N . LEU A 1 73 ? 6.057 0.818 20.671 1.00 89.75 73 LEU A N 1
ATOM 610 C CA . LEU A 1 73 ? 6.117 0.404 22.075 1.00 89.75 73 LEU A CA 1
ATOM 611 C C . LEU A 1 73 ? 7.512 0.542 22.688 1.00 89.75 73 LEU A C 1
ATOM 613 O O . LEU A 1 73 ? 7.655 0.959 23.836 1.00 89.75 73 LEU A O 1
ATOM 617 N N . ASN A 1 74 ? 8.548 0.149 21.950 1.00 91.38 74 ASN A N 1
ATOM 618 C CA . ASN A 1 74 ? 9.916 0.222 22.443 1.00 91.38 74 ASN A CA 1
ATOM 619 C C . ASN A 1 74 ? 10.322 1.680 22.696 1.00 91.38 74 ASN A C 1
ATOM 621 O O . ASN A 1 74 ? 10.887 1.989 23.740 1.00 91.38 74 ASN A O 1
ATOM 625 N N . ILE A 1 75 ? 9.974 2.590 21.783 1.00 92.88 75 ILE A N 1
ATOM 626 C CA . ILE A 1 75 ? 10.270 4.020 21.937 1.00 92.88 75 ILE A CA 1
ATOM 627 C C . ILE A 1 75 ? 9.463 4.612 23.090 1.00 92.88 75 ILE A C 1
ATOM 629 O O . ILE A 1 75 ? 10.036 5.328 23.906 1.00 92.88 75 ILE A O 1
ATOM 633 N N . TRP A 1 76 ? 8.180 4.256 23.206 1.00 94.00 76 TRP A N 1
ATOM 634 C CA . TRP A 1 76 ? 7.335 4.635 24.340 1.00 94.00 76 TRP A CA 1
ATOM 635 C C . TRP A 1 76 ? 7.988 4.282 25.682 1.00 94.00 76 TRP A C 1
ATOM 637 O O . TRP A 1 76 ? 8.162 5.148 26.540 1.00 94.00 76 TRP A O 1
ATOM 647 N N . LYS A 1 77 ? 8.457 3.036 25.831 1.00 92.25 77 LYS A N 1
ATOM 648 C CA . LYS A 1 77 ? 9.162 2.575 27.039 1.00 92.25 77 LYS A CA 1
ATOM 649 C C . LYS A 1 77 ? 10.500 3.294 27.246 1.00 92.25 77 LYS A C 1
ATOM 651 O O . LYS A 1 77 ? 10.825 3.667 28.367 1.00 92.25 77 LYS A O 1
ATOM 656 N N . GLN A 1 78 ? 11.267 3.533 26.182 1.00 93.88 78 GLN A N 1
ATOM 657 C CA . GLN A 1 78 ? 12.545 4.261 26.249 1.00 93.88 78 GLN A CA 1
ATOM 658 C C . GLN A 1 78 ? 12.389 5.739 26.623 1.00 93.88 78 GLN A C 1
ATOM 660 O O . GLN A 1 78 ? 13.316 6.339 27.160 1.00 93.88 78 GLN A O 1
ATOM 665 N N . CYS A 1 79 ? 11.243 6.332 26.311 1.00 92.94 79 CYS A N 1
ATOM 666 C CA . CYS A 1 79 ? 10.875 7.695 26.675 1.00 92.94 79 CYS A CA 1
ATOM 667 C C . CYS A 1 79 ? 10.137 7.761 28.014 1.00 92.94 79 CYS A C 1
ATOM 669 O O . CYS A 1 79 ? 9.455 8.745 28.280 1.00 92.94 79 CYS A O 1
ATOM 671 N N . ASN A 1 80 ? 10.254 6.723 28.852 1.00 91.69 80 ASN A N 1
ATOM 672 C CA . ASN A 1 80 ? 9.606 6.642 30.161 1.00 91.69 80 ASN A CA 1
ATOM 673 C C . ASN A 1 80 ? 8.100 6.927 30.098 1.00 91.69 80 ASN A C 1
ATOM 675 O O . ASN A 1 80 ? 7.554 7.552 31.003 1.00 91.69 80 ASN A O 1
ATOM 679 N N . GLU A 1 81 ? 7.441 6.499 29.017 1.00 90.62 81 GLU A N 1
ATOM 680 C CA . GLU A 1 81 ? 6.001 6.683 28.823 1.00 90.62 81 GLU A CA 1
ATOM 681 C C . GLU A 1 81 ? 5.582 8.165 28.701 1.00 90.62 81 GLU A C 1
ATOM 683 O O . GLU A 1 81 ? 4.443 8.543 28.965 1.00 90.62 81 GLU A O 1
ATOM 688 N N . ILE A 1 82 ? 6.505 9.034 28.267 1.00 92.38 82 ILE A N 1
ATOM 689 C CA . ILE A 1 82 ? 6.232 10.448 27.996 1.00 92.38 82 ILE A CA 1
ATOM 690 C C . ILE A 1 82 ? 5.809 10.608 26.532 1.00 92.38 82 ILE A C 1
ATOM 692 O O . ILE A 1 82 ? 6.606 10.439 25.602 1.00 92.38 82 ILE A O 1
ATOM 696 N N . TYR A 1 83 ? 4.545 10.984 26.322 1.00 92.31 83 TYR A N 1
ATOM 697 C CA . TYR A 1 83 ? 3.937 11.164 24.996 1.00 92.31 83 TYR A CA 1
ATOM 698 C C . TYR A 1 83 ? 4.715 12.104 24.085 1.00 92.31 83 TYR A C 1
ATOM 700 O O . TYR A 1 83 ? 5.085 11.714 22.980 1.00 92.31 83 TYR A O 1
ATOM 708 N N . TYR A 1 84 ? 5.002 13.319 24.549 1.00 91.19 84 TYR A N 1
ATOM 709 C CA . TYR A 1 84 ? 5.652 14.331 23.719 1.00 91.19 84 TYR A CA 1
ATOM 710 C C . TYR A 1 84 ? 7.037 13.881 23.224 1.00 91.19 84 TYR A C 1
ATOM 712 O O . TYR A 1 84 ? 7.349 14.015 22.042 1.00 91.19 84 TYR A O 1
ATOM 720 N N . GLU A 1 85 ? 7.844 13.276 24.099 1.00 91.88 85 GLU A N 1
ATOM 721 C CA . GLU A 1 85 ? 9.173 12.771 23.734 1.00 91.88 85 GLU A CA 1
ATOM 722 C C . GLU A 1 85 ? 9.096 11.585 22.770 1.00 91.88 85 GLU A C 1
ATOM 724 O O . GLU A 1 85 ? 9.864 11.504 21.808 1.00 91.88 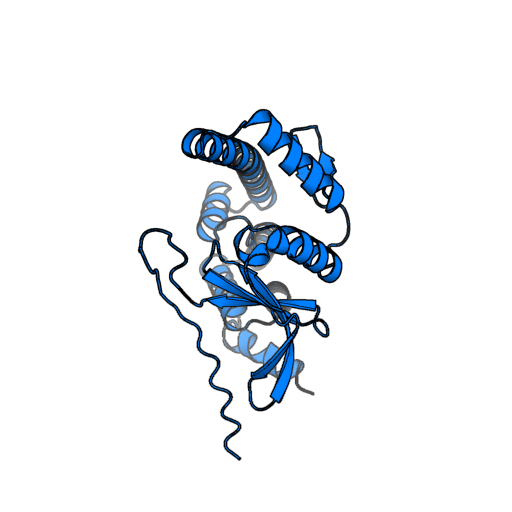85 GLU A O 1
ATOM 729 N N . THR A 1 86 ? 8.142 10.683 23.007 1.00 95.00 86 THR A N 1
ATOM 730 C CA . THR A 1 86 ? 7.911 9.515 22.154 1.00 95.00 86 THR A CA 1
ATOM 731 C C . THR A 1 86 ? 7.489 9.952 20.756 1.00 95.00 86 THR A C 1
ATOM 733 O O . THR A 1 86 ? 8.028 9.462 19.763 1.00 95.00 86 THR A O 1
ATOM 736 N N . ARG A 1 87 ? 6.568 10.920 20.676 1.00 92.25 87 ARG A N 1
ATOM 737 C CA . ARG A 1 87 ? 6.090 11.504 19.423 1.00 92.25 87 ARG A CA 1
ATOM 738 C C . ARG A 1 87 ? 7.235 12.119 18.625 1.00 92.25 87 ARG A C 1
ATOM 740 O O . ARG A 1 87 ? 7.381 11.794 17.454 1.00 92.25 87 ARG A O 1
ATOM 747 N N . LEU A 1 88 ? 8.087 12.930 19.258 1.00 88.19 88 LEU A N 1
ATOM 748 C CA . LEU A 1 88 ? 9.241 13.549 18.595 1.00 88.19 88 LEU A CA 1
ATOM 749 C C . LEU A 1 88 ? 10.225 12.513 18.031 1.00 88.19 88 LEU A C 1
ATOM 751 O O . LEU A 1 88 ? 10.662 12.638 16.888 1.00 88.19 88 LEU A O 1
ATOM 755 N N . LYS A 1 89 ? 10.548 11.457 18.789 1.00 91.69 89 LYS A N 1
ATOM 756 C CA . LYS A 1 89 ? 11.429 10.386 18.288 1.00 91.69 89 LYS A CA 1
ATOM 757 C C . LYS A 1 89 ? 10.791 9.594 17.149 1.00 91.69 89 LYS A C 1
ATOM 759 O O . LYS A 1 89 ? 11.472 9.230 16.192 1.00 91.69 89 LYS A O 1
ATOM 764 N N . LEU A 1 90 ? 9.488 9.328 17.225 1.00 90.06 90 LEU A N 1
ATOM 765 C CA . LEU A 1 90 ? 8.754 8.676 16.140 1.00 90.06 90 LEU A CA 1
ATOM 766 C C . LEU A 1 90 ? 8.693 9.554 14.888 1.00 90.06 90 LEU A C 1
ATOM 768 O O . LEU A 1 90 ? 8.855 9.030 13.788 1.00 90.06 90 LEU A O 1
ATOM 772 N N . GLU A 1 91 ? 8.534 10.872 15.032 1.00 87.56 91 GLU A N 1
ATOM 773 C CA . GLU A 1 91 ? 8.633 11.840 13.934 1.00 87.56 91 GLU A CA 1
ATOM 774 C C . GLU A 1 91 ? 10.030 11.843 13.305 1.00 87.56 91 GLU A C 1
ATOM 776 O O . GLU A 1 91 ? 10.139 11.861 12.078 1.00 87.56 91 GLU A O 1
ATOM 781 N N . GLU A 1 92 ? 11.095 11.768 14.105 1.00 85.00 92 GLU A N 1
ATOM 782 C CA . GLU A 1 92 ? 12.479 11.682 13.624 1.00 85.00 92 GLU A CA 1
ATOM 783 C C . GLU A 1 92 ? 12.739 10.376 12.858 1.00 85.00 92 GLU A C 1
ATOM 785 O O . GLU A 1 92 ? 13.292 10.389 11.753 1.00 85.00 92 GLU A O 1
ATOM 790 N N . ILE A 1 93 ? 12.287 9.239 13.394 1.00 81.44 93 ILE A N 1
ATOM 791 C CA . ILE A 1 93 ? 12.387 7.935 12.724 1.00 81.44 93 ILE A CA 1
ATOM 792 C C . ILE A 1 93 ? 11.588 7.952 11.430 1.00 81.44 93 ILE A C 1
ATOM 794 O O . ILE A 1 93 ? 12.092 7.579 10.377 1.00 81.44 93 ILE A O 1
ATOM 798 N N . CYS A 1 94 ? 10.362 8.456 11.473 1.00 75.69 94 CYS A N 1
ATOM 799 C CA . CYS A 1 94 ? 9.543 8.618 10.288 1.00 75.69 94 CYS A CA 1
ATOM 800 C C . CYS A 1 94 ? 10.224 9.518 9.250 1.00 75.69 94 CYS A C 1
ATOM 802 O O . CYS A 1 94 ? 10.250 9.183 8.071 1.00 75.69 94 CYS A O 1
ATOM 804 N N . SER A 1 95 ? 10.825 10.627 9.667 1.00 70.69 95 SER A N 1
ATOM 805 C CA . SER A 1 95 ? 11.513 11.554 8.766 1.00 70.69 95 SER A CA 1
ATOM 806 C C . SER A 1 95 ? 12.782 10.937 8.166 1.00 70.69 95 SER A C 1
ATOM 808 O O . SER A 1 95 ? 13.033 11.078 6.970 1.00 70.69 95 SER A O 1
ATOM 810 N N . SER A 1 96 ? 13.552 10.176 8.947 1.00 60.22 96 SER A N 1
ATOM 811 C CA . SER A 1 96 ? 14.751 9.473 8.468 1.00 60.22 96 SER A CA 1
ATOM 812 C C . SER A 1 96 ? 14.423 8.257 7.590 1.00 60.22 96 SER A C 1
ATOM 814 O O . SER A 1 96 ? 15.113 8.011 6.597 1.00 60.22 96 SER A O 1
ATOM 816 N N . CYS A 1 97 ? 13.320 7.550 7.855 1.00 52.41 97 CYS A N 1
ATOM 817 C CA . CYS A 1 97 ? 12.778 6.505 6.984 1.00 52.41 97 CYS A CA 1
ATOM 818 C C . CYS A 1 97 ? 12.322 7.057 5.623 1.00 52.41 97 CYS A C 1
ATOM 820 O O . CYS A 1 97 ? 12.467 6.364 4.618 1.00 52.41 97 CYS A O 1
ATOM 822 N N . TYR A 1 98 ? 11.832 8.299 5.553 1.00 45.66 98 TYR A N 1
ATOM 823 C CA . TYR A 1 98 ? 11.453 8.946 4.289 1.00 45.66 98 TYR A CA 1
ATOM 824 C C . TYR A 1 98 ? 12.667 9.423 3.483 1.00 45.66 98 TYR A C 1
ATOM 826 O O . TYR A 1 98 ? 12.727 9.172 2.278 1.00 45.66 98 TYR A O 1
ATOM 834 N N . VAL A 1 99 ? 13.684 9.993 4.140 1.00 43.19 99 VAL A N 1
ATOM 835 C CA . VAL A 1 99 ? 14.971 10.309 3.492 1.00 43.19 99 VAL A CA 1
ATOM 836 C C . VAL A 1 99 ? 15.615 9.035 2.933 1.00 43.19 99 VAL A C 1
ATOM 838 O O . VAL A 1 99 ? 16.063 9.019 1.786 1.00 43.19 99 VAL A O 1
ATOM 841 N N . ASN A 1 100 ? 15.565 7.926 3.678 1.00 43.94 100 ASN A N 1
ATOM 842 C CA . ASN A 1 100 ? 15.995 6.627 3.170 1.00 43.94 100 ASN A CA 1
ATOM 843 C C . ASN A 1 100 ? 15.058 6.071 2.084 1.00 43.94 100 ASN A C 1
ATOM 845 O O . ASN A 1 100 ? 15.546 5.429 1.164 1.00 43.94 100 ASN A O 1
ATOM 849 N N . SER A 1 101 ? 13.746 6.327 2.093 1.00 44.72 101 SER A N 1
ATOM 850 C CA . SER A 1 101 ? 12.830 5.869 1.031 1.00 44.72 101 SER A CA 1
ATOM 851 C C . SER A 1 101 ? 13.082 6.562 -0.322 1.00 44.72 101 SER A C 1
ATOM 853 O O . SER A 1 101 ? 13.128 5.902 -1.363 1.00 44.72 101 SER A O 1
ATOM 855 N N . CYS A 1 102 ? 13.338 7.873 -0.326 1.00 46.69 102 CYS A N 1
ATOM 856 C CA . CYS A 1 102 ? 13.713 8.607 -1.540 1.00 46.69 102 CYS A CA 1
ATOM 857 C C . CYS A 1 102 ? 15.116 8.221 -2.042 1.00 46.69 102 CYS A C 1
ATOM 859 O O . CYS A 1 102 ? 15.305 7.999 -3.246 1.00 46.69 102 CYS A O 1
ATOM 861 N N . CYS A 1 103 ? 16.090 8.062 -1.135 1.00 51.91 103 CYS A N 1
ATOM 862 C CA . CYS A 1 103 ? 17.415 7.536 -1.478 1.00 51.91 103 CYS A CA 1
ATOM 863 C C . CYS A 1 103 ? 17.326 6.100 -2.021 1.00 51.91 103 CYS A C 1
ATOM 865 O O . CYS A 1 103 ? 17.902 5.811 -3.069 1.00 51.91 103 CYS A O 1
ATOM 867 N N . THR A 1 104 ? 16.508 5.235 -1.416 1.00 61.41 104 THR A N 1
ATOM 868 C CA . THR A 1 104 ? 16.336 3.839 -1.852 1.00 61.41 104 THR A CA 1
ATOM 869 C C . THR A 1 104 ? 15.607 3.722 -3.186 1.00 61.41 104 THR A C 1
ATOM 871 O O . THR A 1 104 ? 15.990 2.865 -3.979 1.00 61.41 104 THR A O 1
ATOM 874 N N . LEU A 1 105 ? 14.626 4.577 -3.513 1.00 66.00 105 LEU A N 1
ATOM 875 C CA . LEU A 1 105 ? 14.001 4.570 -4.845 1.00 66.00 105 LEU A CA 1
ATOM 876 C C . LEU A 1 105 ? 15.011 4.960 -5.927 1.00 66.00 105 LEU A C 1
ATOM 878 O O . LEU A 1 105 ? 15.115 4.282 -6.952 1.00 66.00 105 LEU A O 1
ATOM 882 N N . ARG A 1 106 ? 15.779 6.029 -5.690 1.00 74.69 106 ARG A N 1
ATOM 883 C CA . ARG A 1 106 ? 16.805 6.512 -6.618 1.00 74.69 106 ARG A CA 1
ATOM 884 C C . ARG A 1 106 ? 17.906 5.473 -6.821 1.00 74.69 106 ARG A C 1
ATOM 886 O O . ARG A 1 106 ? 18.255 5.171 -7.960 1.00 74.69 106 ARG A O 1
ATOM 893 N N . GLU A 1 107 ? 18.410 4.885 -5.741 1.00 74.69 107 GLU A N 1
ATOM 894 C CA . GLU A 1 107 ? 19.411 3.813 -5.768 1.00 74.69 107 GLU A CA 1
ATOM 895 C C . GLU A 1 107 ? 18.873 2.547 -6.443 1.00 74.69 107 GLU A C 1
ATOM 897 O O . GLU A 1 107 ? 19.550 1.939 -7.278 1.00 74.69 107 GLU A O 1
ATOM 902 N N . HIS A 1 108 ? 17.627 2.168 -6.153 1.00 75.06 108 HIS A N 1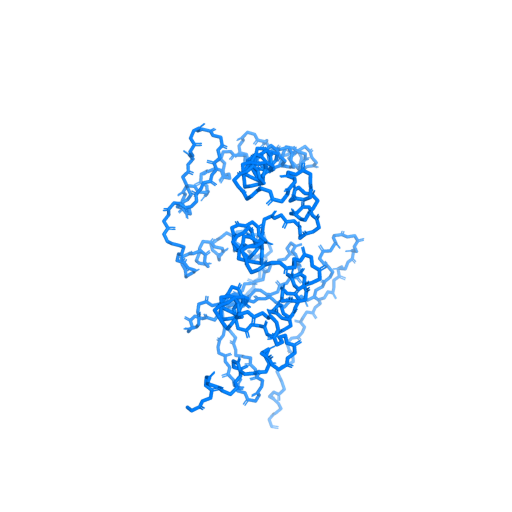
ATOM 903 C CA . HIS A 1 108 ? 16.964 1.034 -6.782 1.00 75.06 108 HIS A CA 1
ATOM 904 C C . HIS A 1 108 ? 16.796 1.247 -8.291 1.00 75.06 108 HIS A C 1
ATOM 906 O O . HIS A 1 108 ? 17.106 0.347 -9.078 1.00 75.06 108 HIS A O 1
ATOM 912 N N . MET A 1 109 ? 16.349 2.435 -8.708 1.00 78.75 109 MET A N 1
ATOM 913 C CA . MET A 1 109 ? 16.262 2.818 -10.117 1.00 78.75 109 MET A CA 1
ATOM 914 C C . MET A 1 109 ? 17.638 2.821 -10.775 1.00 78.75 109 MET A C 1
ATOM 916 O O . MET A 1 109 ? 17.778 2.281 -11.869 1.00 78.75 109 MET A O 1
ATOM 920 N N . GLN A 1 110 ? 18.666 3.351 -10.110 1.00 83.19 110 GLN A N 1
ATOM 921 C CA . GLN A 1 110 ? 20.034 3.353 -10.624 1.00 83.19 110 GLN A CA 1
ATOM 922 C C . GLN A 1 110 ? 20.549 1.927 -10.832 1.00 83.19 110 GLN A C 1
ATOM 924 O O . GLN A 1 110 ? 21.114 1.618 -11.882 1.00 83.19 110 GLN A O 1
ATOM 929 N N . ARG A 1 111 ? 20.309 1.034 -9.869 1.00 83.44 111 ARG A N 1
ATOM 930 C CA . ARG A 1 111 ? 20.654 -0.387 -9.967 1.00 83.44 111 ARG A CA 1
ATOM 931 C C . ARG A 1 111 ? 19.908 -1.076 -11.110 1.00 83.44 111 ARG A C 1
ATOM 933 O O . ARG A 1 111 ? 20.547 -1.764 -11.901 1.00 83.44 111 ARG A O 1
ATOM 940 N N . LYS A 1 112 ? 18.593 -0.864 -11.247 1.00 80.75 112 LYS A N 1
ATOM 941 C CA . LYS A 1 112 ? 17.812 -1.417 -12.369 1.00 80.75 112 LYS A CA 1
ATOM 942 C C . LYS A 1 112 ? 18.273 -0.864 -13.720 1.00 80.75 112 LYS A C 1
ATOM 944 O O . LYS A 1 112 ? 18.388 -1.631 -14.668 1.00 80.75 112 LYS A O 1
ATOM 949 N N . CYS A 1 113 ? 18.591 0.427 -13.812 1.00 87.19 113 CYS A N 1
ATOM 950 C CA . CYS A 1 113 ? 19.121 1.024 -15.039 1.00 87.19 113 CYS A CA 1
ATOM 951 C C . CYS A 1 113 ? 20.461 0.398 -15.427 1.00 87.19 113 CYS A C 1
ATOM 953 O O . CYS A 1 113 ? 20.643 0.043 -16.585 1.00 87.19 113 CYS A O 1
ATOM 955 N N . LYS A 1 114 ? 21.364 0.177 -14.460 1.00 89.06 114 LYS A N 1
ATOM 956 C CA . LYS A 1 114 ? 22.622 -0.551 -14.694 1.00 89.06 114 LYS A CA 1
ATOM 957 C C . LYS A 1 114 ? 22.374 -1.974 -15.204 1.00 89.06 114 LYS A C 1
ATOM 959 O O . LYS A 1 114 ? 23.004 -2.377 -16.172 1.00 89.06 114 LYS A O 1
ATOM 964 N N . GLN A 1 115 ? 21.447 -2.711 -14.586 1.00 86.56 115 GLN A N 1
ATOM 965 C CA . GLN A 1 115 ? 21.097 -4.081 -14.992 1.00 86.56 115 GLN A CA 1
ATOM 966 C C . GLN A 1 115 ? 20.511 -4.161 -16.406 1.00 86.56 115 GLN A C 1
ATOM 968 O O . GLN A 1 115 ? 20.748 -5.136 -17.107 1.00 86.56 115 GLN A O 1
ATOM 973 N N . LEU A 1 116 ? 19.739 -3.153 -16.811 1.00 84.88 116 LEU A N 1
ATOM 974 C CA . LEU A 1 116 ? 19.061 -3.100 -18.108 1.00 84.88 116 LEU A CA 1
ATOM 975 C C . LEU A 1 116 ? 19.831 -2.288 -19.159 1.00 84.88 116 LEU A C 1
ATOM 977 O O . LEU A 1 116 ? 19.285 -2.016 -20.225 1.00 84.88 116 LEU A O 1
ATOM 981 N N . SER A 1 117 ? 21.056 -1.847 -18.849 1.00 89.00 117 SER A N 1
ATOM 982 C CA . SER A 1 117 ? 21.845 -0.931 -19.688 1.00 89.00 117 SER A CA 1
ATOM 983 C C . SER A 1 117 ? 21.063 0.319 -20.136 1.00 89.00 117 SER A C 1
ATOM 985 O O . SER A 1 117 ? 21.261 0.835 -21.233 1.00 89.00 117 SER A O 1
ATOM 987 N N . ALA A 1 118 ? 20.165 0.816 -19.282 1.00 88.94 118 ALA A N 1
ATOM 988 C CA . ALA A 1 118 ? 19.321 1.975 -19.547 1.00 88.94 118 ALA A CA 1
ATOM 989 C C . ALA A 1 118 ? 19.963 3.276 -19.040 1.00 88.94 118 ALA A C 1
ATOM 991 O O . ALA A 1 118 ? 20.684 3.295 -18.037 1.00 88.94 118 ALA A O 1
ATOM 992 N N . ASN A 1 119 ? 19.657 4.398 -19.699 1.00 92.31 119 ASN A N 1
ATOM 993 C CA . ASN A 1 119 ? 20.131 5.712 -19.274 1.00 92.31 119 ASN A CA 1
ATOM 994 C C . ASN A 1 119 ? 19.411 6.147 -17.987 1.00 92.31 119 ASN A C 1
ATOM 996 O O . ASN A 1 119 ? 18.233 6.511 -18.004 1.00 92.31 119 ASN A O 1
ATOM 1000 N N . PHE A 1 120 ? 20.133 6.126 -16.866 1.00 88.06 120 PHE A N 1
ATOM 1001 C CA . PHE A 1 120 ? 19.580 6.485 -15.562 1.00 88.06 120 PHE A CA 1
ATOM 1002 C C . PHE A 1 120 ? 19.085 7.934 -15.499 1.00 88.06 120 PHE A C 1
ATOM 1004 O O . PHE A 1 120 ? 18.015 8.175 -14.950 1.00 88.06 120 PHE A O 1
ATOM 1011 N N . HIS A 1 121 ? 19.822 8.883 -16.083 1.00 88.81 121 HIS A N 1
ATOM 1012 C CA . HIS A 1 121 ? 19.461 10.302 -16.050 1.00 88.81 121 HIS A CA 1
ATOM 1013 C C . HIS A 1 121 ? 18.152 10.569 -16.805 1.00 88.81 121 HIS A C 1
ATOM 1015 O O . HIS A 1 121 ? 17.257 11.237 -16.296 1.00 88.81 121 HIS A O 1
ATOM 1021 N N . GLN A 1 122 ? 17.993 9.959 -17.980 1.00 89.06 122 GLN A N 1
ATOM 1022 C CA . GLN A 1 122 ? 16.743 10.030 -18.731 1.00 89.06 122 GLN A CA 1
ATOM 1023 C C . GLN A 1 122 ? 15.601 9.310 -17.999 1.00 89.06 122 GLN A C 1
ATOM 1025 O O . GLN A 1 122 ? 14.477 9.802 -17.959 1.00 89.06 122 GLN A O 1
ATOM 1030 N N . THR A 1 123 ? 15.882 8.155 -17.390 1.00 87.06 123 THR A N 1
ATOM 1031 C CA . THR A 1 123 ? 14.870 7.359 -16.679 1.00 87.06 123 THR A CA 1
ATOM 1032 C C . THR A 1 123 ? 14.333 8.091 -15.452 1.00 87.06 123 THR A C 1
ATOM 1034 O O . THR A 1 123 ? 13.118 8.137 -15.265 1.00 87.06 123 THR A O 1
ATOM 1037 N N . ILE A 1 124 ? 15.209 8.689 -14.637 1.00 85.94 124 ILE A N 1
ATOM 1038 C CA . ILE A 1 124 ? 14.782 9.458 -13.465 1.00 85.94 124 ILE A CA 1
ATOM 1039 C C . ILE A 1 124 ? 14.033 10.725 -13.891 1.00 85.94 124 ILE A C 1
ATOM 1041 O O . ILE A 1 124 ? 12.974 10.990 -13.338 1.00 85.94 124 ILE A O 1
ATOM 1045 N N . GLY A 1 125 ? 14.491 11.427 -14.936 1.00 87.31 125 GLY A N 1
ATOM 1046 C CA . GLY A 1 125 ? 13.781 12.591 -15.475 1.00 87.31 125 GLY A CA 1
ATOM 1047 C C . GLY A 1 125 ? 12.372 12.243 -15.964 1.00 87.31 125 GLY A C 1
ATOM 1048 O O . GLY A 1 125 ? 11.411 12.933 -15.635 1.00 87.31 125 GLY A O 1
ATOM 1049 N N . ASN A 1 126 ? 12.213 11.115 -16.663 1.00 87.31 126 ASN A N 1
ATOM 1050 C CA . ASN A 1 126 ? 10.898 10.621 -17.075 1.00 87.31 126 ASN A CA 1
ATOM 1051 C C . ASN A 1 126 ? 10.018 10.236 -15.874 1.00 87.31 126 ASN A C 1
ATOM 1053 O O . ASN A 1 126 ? 8.807 10.450 -15.906 1.00 87.31 126 ASN A O 1
ATOM 1057 N N . ALA A 1 127 ? 10.595 9.644 -14.825 1.00 84.00 127 ALA A N 1
ATOM 1058 C CA . ALA A 1 127 ? 9.857 9.297 -13.613 1.00 84.00 127 ALA A CA 1
ATOM 1059 C C . ALA A 1 127 ? 9.353 10.554 -12.888 1.00 84.00 127 ALA A C 1
ATOM 1061 O O . ALA A 1 127 ? 8.170 10.633 -12.566 1.00 84.00 127 ALA A O 1
ATOM 1062 N N . GLU A 1 128 ? 10.217 11.552 -12.705 1.00 87.12 128 GLU A N 1
ATOM 1063 C CA . GLU A 1 128 ? 9.871 12.841 -12.098 1.00 87.12 128 GLU A CA 1
ATOM 1064 C C . GLU A 1 128 ? 8.807 13.590 -12.915 1.00 87.12 128 GLU A C 1
ATOM 1066 O O . GLU A 1 128 ? 7.820 14.062 -12.354 1.00 87.12 128 GLU A O 1
ATOM 1071 N N . TYR A 1 129 ? 8.938 13.614 -14.244 1.00 87.88 129 TYR A N 1
ATOM 1072 C CA . TYR A 1 129 ? 7.934 14.197 -15.139 1.00 87.88 129 TYR A CA 1
ATOM 1073 C C . TYR A 1 129 ? 6.562 13.516 -15.006 1.00 87.88 129 TYR A C 1
ATOM 1075 O O . TYR A 1 129 ? 5.524 14.177 -14.971 1.00 87.88 129 TYR A O 1
ATOM 1083 N N . ASN A 1 130 ? 6.533 12.184 -14.897 1.00 85.44 130 ASN A N 1
ATOM 1084 C CA . ASN A 1 130 ? 5.284 11.456 -14.680 1.00 85.44 130 ASN A CA 1
ATOM 1085 C C . ASN A 1 130 ? 4.669 11.768 -13.313 1.00 85.44 130 ASN A C 1
ATOM 1087 O O . ASN A 1 130 ? 3.465 11.987 -13.244 1.00 85.44 130 ASN A O 1
ATOM 1091 N N . LEU A 1 131 ? 5.475 11.838 -12.250 1.00 85.38 131 LEU A N 1
ATOM 1092 C CA . LEU A 1 131 ? 5.002 12.215 -10.915 1.00 85.38 131 LEU A CA 1
ATOM 1093 C C . LEU A 1 131 ? 4.344 13.602 -10.925 1.00 85.38 131 LEU A C 1
ATOM 1095 O O . LEU A 1 131 ? 3.230 13.740 -10.423 1.00 85.38 131 LEU A O 1
ATOM 1099 N N . GLN A 1 132 ? 4.961 14.588 -11.583 1.00 87.50 132 GLN A N 1
ATOM 1100 C CA . GLN A 1 132 ? 4.369 15.922 -11.765 1.00 87.50 132 GLN A CA 1
ATOM 1101 C C . GLN A 1 132 ? 3.042 15.868 -12.520 1.00 87.50 132 GLN A C 1
ATOM 1103 O O . GLN A 1 132 ? 2.051 16.440 -12.073 1.00 87.50 132 GLN A O 1
ATOM 1108 N N . ASN A 1 133 ? 2.989 15.133 -13.634 1.00 84.62 133 ASN A N 1
ATOM 1109 C CA . ASN A 1 133 ? 1.746 14.951 -14.388 1.00 84.62 133 ASN A CA 1
ATOM 1110 C C . ASN A 1 133 ? 0.657 14.255 -13.565 1.00 84.62 133 ASN A C 1
ATOM 1112 O O . ASN A 1 133 ? -0.529 14.466 -13.798 1.00 84.62 133 ASN A O 1
ATOM 1116 N N . PHE A 1 134 ? 1.043 13.413 -12.608 1.00 83.56 134 PHE A N 1
ATOM 1117 C CA . PHE A 1 134 ? 0.124 12.765 -11.682 1.00 83.56 134 PHE A CA 1
ATOM 1118 C C . PHE A 1 134 ? -0.245 13.657 -10.495 1.00 83.56 134 PHE A C 1
ATOM 1120 O O . PHE A 1 134 ? -0.994 13.202 -9.648 1.00 83.56 134 PHE A O 1
ATOM 1127 N N . GLY A 1 135 ? 0.219 14.908 -10.428 1.00 84.12 135 GLY A N 1
ATOM 1128 C CA . GLY A 1 135 ? -0.135 15.854 -9.367 1.00 84.12 135 GLY A CA 1
ATOM 1129 C C . GLY A 1 135 ? 0.736 15.765 -8.115 1.00 84.12 135 GLY A C 1
ATOM 1130 O O . GLY A 1 135 ? 0.397 16.379 -7.106 1.00 84.12 135 GLY A O 1
ATOM 1131 N N . PHE A 1 136 ? 1.847 15.024 -8.161 1.00 86.00 136 PHE A N 1
ATOM 1132 C CA . PHE A 1 136 ? 2.842 15.064 -7.094 1.00 86.00 136 PHE A CA 1
ATOM 1133 C C . PHE A 1 136 ? 3.709 16.314 -7.232 1.00 86.00 136 PHE A C 1
ATOM 1135 O O . PHE A 1 136 ? 4.151 16.682 -8.321 1.00 86.00 136 PHE A O 1
ATOM 1142 N N . GLU A 1 137 ? 4.009 16.927 -6.099 1.00 85.81 137 GLU A N 1
ATOM 1143 C CA . GLU A 1 137 ? 4.801 18.139 -5.985 1.00 85.81 137 GLU A CA 1
ATOM 1144 C C . GLU A 1 137 ? 6.086 17.839 -5.214 1.00 85.81 137 GLU A C 1
ATOM 1146 O O . GLU A 1 137 ? 6.097 17.056 -4.261 1.00 85.81 137 GLU A O 1
ATOM 1151 N N . LYS A 1 138 ? 7.194 18.449 -5.642 1.00 83.75 138 LYS A N 1
ATOM 1152 C CA . LYS A 1 138 ? 8.492 18.260 -4.995 1.00 83.75 138 LYS A CA 1
ATOM 1153 C C . LYS A 1 138 ? 8.665 19.311 -3.904 1.00 83.75 138 LYS A C 1
ATOM 1155 O O . LYS A 1 138 ? 8.792 20.494 -4.207 1.00 83.75 138 LYS A O 1
ATOM 1160 N N . VAL A 1 139 ? 8.706 18.893 -2.643 1.00 76.06 139 VAL A N 1
ATOM 1161 C CA . VAL A 1 139 ? 8.936 19.795 -1.505 1.00 76.06 139 VAL A CA 1
ATOM 1162 C C . VAL A 1 139 ? 10.428 19.786 -1.165 1.00 76.06 139 VAL A C 1
ATOM 1164 O O . VAL A 1 139 ? 11.065 18.732 -1.089 1.00 76.06 139 VAL A O 1
ATOM 1167 N N . ASN A 1 140 ? 11.016 20.976 -1.002 1.00 70.62 140 ASN A N 1
ATOM 1168 C CA . ASN A 1 140 ? 12.433 21.179 -0.665 1.00 70.62 140 ASN A CA 1
ATOM 1169 C C . ASN A 1 140 ? 13.435 20.476 -1.607 1.00 70.62 140 ASN A C 1
ATOM 1171 O O . ASN A 1 140 ? 14.528 20.102 -1.183 1.00 70.62 140 ASN A O 1
ATOM 1175 N N . ASN A 1 141 ? 13.075 20.279 -2.882 1.00 66.81 141 ASN A N 1
ATOM 1176 C CA . ASN A 1 141 ? 13.887 19.603 -3.907 1.00 66.81 141 ASN A CA 1
ATOM 1177 C C . ASN A 1 141 ? 14.303 18.156 -3.592 1.00 66.81 141 ASN A C 1
ATOM 1179 O O . ASN A 1 141 ? 15.132 17.595 -4.314 1.00 66.81 141 ASN A O 1
ATOM 1183 N N . LYS A 1 142 ? 13.725 17.530 -2.565 1.00 67.50 142 LYS A N 1
ATOM 1184 C CA . LYS A 1 142 ? 14.106 16.181 -2.128 1.00 67.50 142 LYS A CA 1
ATOM 1185 C C . LYS A 1 142 ? 12.975 15.187 -2.324 1.00 67.50 142 LYS A C 1
ATOM 1187 O O . LYS A 1 142 ? 13.164 14.199 -3.029 1.00 67.50 142 LYS A O 1
ATOM 1192 N N . ASP A 1 143 ? 11.799 15.510 -1.802 1.00 69.38 143 ASP A N 1
ATOM 1193 C CA . ASP A 1 143 ? 10.732 14.532 -1.615 1.00 69.38 143 ASP A CA 1
ATOM 1194 C C . ASP A 1 143 ? 9.488 14.892 -2.426 1.00 69.38 143 ASP A C 1
ATOM 1196 O O . ASP A 1 143 ? 9.172 16.067 -2.621 1.00 69.38 143 ASP A O 1
ATOM 1200 N N . TRP A 1 144 ? 8.789 13.863 -2.905 1.00 79.81 144 TRP A N 1
ATOM 1201 C CA . TRP A 1 144 ? 7.563 13.993 -3.687 1.00 79.81 144 TRP A CA 1
ATOM 1202 C C . TRP A 1 144 ? 6.346 13.773 -2.794 1.00 79.81 144 TRP A C 1
ATOM 1204 O O . TRP A 1 144 ? 6.200 12.709 -2.195 1.00 79.81 144 TRP A O 1
ATOM 1214 N N . TYR A 1 145 ? 5.456 14.757 -2.747 1.00 74.69 145 TYR A N 1
ATOM 1215 C CA . TYR A 1 145 ? 4.231 14.724 -1.958 1.00 74.69 145 TYR A CA 1
ATOM 1216 C C . TYR A 1 145 ? 3.016 14.900 -2.852 1.00 74.69 145 TYR A C 1
ATOM 1218 O O . TYR A 1 145 ? 3.044 15.653 -3.820 1.00 74.69 145 TYR A O 1
ATOM 1226 N N . TYR A 1 146 ? 1.922 14.238 -2.498 1.00 79.94 146 TYR A N 1
ATOM 1227 C CA . TYR A 1 146 ? 0.618 14.533 -3.071 1.00 79.94 146 TYR A CA 1
ATOM 1228 C C . TYR A 1 146 ? -0.116 15.451 -2.088 1.00 79.94 146 TYR A C 1
ATOM 1230 O O . TYR A 1 146 ? -0.677 14.982 -1.105 1.00 79.94 146 TYR A O 1
ATOM 1238 N N . LEU A 1 147 ? -0.027 16.767 -2.298 1.00 74.81 147 LEU A N 1
ATOM 1239 C CA . LEU A 1 147 ? -0.475 17.779 -1.322 1.00 74.81 147 LEU A CA 1
ATOM 1240 C C . LEU A 1 147 ? -1.982 18.072 -1.363 1.00 74.81 147 LEU A C 1
ATOM 1242 O O . LEU A 1 147 ? -2.480 18.887 -0.592 1.00 74.81 147 LEU A O 1
ATOM 1246 N N . ARG A 1 148 ? -2.705 17.440 -2.287 1.00 76.88 148 ARG A N 1
ATOM 1247 C CA . ARG A 1 148 ? -4.146 17.623 -2.487 1.00 76.88 148 ARG A CA 1
ATOM 1248 C C . ARG A 1 148 ? -4.898 16.411 -1.962 1.00 76.88 148 ARG A C 1
ATOM 1250 O O . ARG A 1 148 ? -4.323 15.332 -1.844 1.00 76.88 148 ARG A O 1
ATOM 1257 N N . ASP A 1 149 ? -6.200 16.550 -1.748 1.00 78.94 149 ASP A N 1
ATOM 1258 C CA . ASP A 1 149 ? -7.036 15.389 -1.458 1.00 78.94 149 ASP A CA 1
ATOM 1259 C C . ASP A 1 149 ? -6.918 14.360 -2.589 1.00 78.94 149 ASP A C 1
ATOM 1261 O O . ASP A 1 149 ? -7.079 14.667 -3.779 1.00 78.94 149 ASP A O 1
ATOM 1265 N N . ILE A 1 150 ? -6.578 13.127 -2.215 1.00 75.56 150 ILE A N 1
ATOM 1266 C CA . ILE A 1 150 ? -6.343 12.049 -3.168 1.00 75.56 150 ILE A CA 1
ATOM 1267 C C . ILE A 1 150 ? -7.672 11.658 -3.811 1.00 75.56 150 ILE A C 1
ATOM 1269 O O . ILE A 1 150 ? -8.536 11.033 -3.198 1.00 75.56 150 ILE A O 1
ATOM 1273 N N . GLN A 1 151 ? -7.813 11.964 -5.098 1.00 84.56 151 GLN A N 1
ATOM 1274 C CA . GLN A 1 151 ? -8.938 11.492 -5.893 1.00 84.56 151 GLN A CA 1
ATOM 1275 C C . GLN A 1 151 ? -8.598 10.123 -6.481 1.00 84.56 151 GLN A C 1
ATOM 1277 O O . GLN A 1 151 ? -7.875 10.019 -7.472 1.00 84.56 151 GLN A O 1
ATOM 1282 N N . ILE A 1 152 ? -9.133 9.054 -5.884 1.00 87.12 152 ILE A N 1
ATOM 1283 C CA . ILE A 1 152 ? -8.839 7.669 -6.297 1.00 87.12 152 ILE A CA 1
ATOM 1284 C C . ILE A 1 152 ? -9.133 7.450 -7.788 1.00 87.12 152 ILE A C 1
ATOM 1286 O O . ILE A 1 152 ? -8.347 6.801 -8.475 1.00 87.12 152 ILE A O 1
ATOM 1290 N N . LEU A 1 153 ? -10.217 8.033 -8.310 1.00 89.94 153 LEU A N 1
ATOM 1291 C CA . LEU A 1 153 ? -10.556 7.956 -9.734 1.00 89.94 153 LEU A CA 1
ATOM 1292 C C . LEU A 1 153 ? -9.461 8.567 -10.626 1.00 89.94 153 LEU A C 1
ATOM 1294 O O . LEU A 1 153 ? -9.125 8.012 -11.672 1.00 89.94 153 LEU A O 1
ATOM 1298 N N . TYR A 1 154 ? -8.872 9.688 -10.205 1.00 88.12 154 TYR A N 1
ATOM 1299 C CA . TYR A 1 154 ? -7.770 10.319 -10.926 1.00 88.12 154 TYR A CA 1
ATOM 1300 C C . TYR A 1 154 ? -6.520 9.431 -10.915 1.00 88.12 154 TYR A C 1
ATOM 1302 O O . TYR A 1 154 ? -5.962 9.143 -11.974 1.00 88.12 154 TYR A O 1
ATOM 1310 N N . LEU A 1 155 ? -6.134 8.909 -9.745 1.00 87.56 155 LEU A N 1
ATOM 1311 C CA . LEU A 1 155 ? -4.998 7.988 -9.631 1.00 87.56 155 LEU A CA 1
ATOM 1312 C C . LEU A 1 155 ? -5.200 6.706 -10.444 1.00 87.56 155 LEU A C 1
ATOM 1314 O O . LEU A 1 155 ? -4.254 6.213 -11.059 1.00 87.56 155 LEU A O 1
ATOM 1318 N N . TRP A 1 156 ? -6.426 6.183 -10.492 1.00 91.31 156 TRP A N 1
ATOM 1319 C CA . TRP A 1 156 ? -6.775 5.050 -11.343 1.00 91.31 156 TRP A CA 1
ATOM 1320 C C . TRP A 1 156 ? -6.548 5.362 -12.825 1.00 91.31 156 TRP A C 1
ATOM 1322 O O . TRP A 1 156 ? -5.916 4.575 -13.530 1.00 91.31 156 TRP A O 1
ATOM 1332 N N . ASN A 1 157 ? -6.974 6.536 -13.295 1.00 89.69 157 ASN A N 1
ATOM 1333 C CA . ASN A 1 157 ? -6.734 6.969 -14.672 1.00 89.69 157 ASN A CA 1
ATOM 1334 C C . ASN A 1 157 ? -5.236 7.117 -14.980 1.00 89.69 157 ASN A C 1
ATOM 1336 O O . ASN A 1 157 ? -4.779 6.674 -16.038 1.00 89.69 157 ASN A O 1
ATOM 1340 N N . CYS A 1 158 ? -4.453 7.670 -14.048 1.00 87.62 158 CYS A N 1
ATOM 1341 C CA . CYS A 1 158 ? -2.994 7.726 -14.160 1.00 87.62 158 CYS A CA 1
ATOM 1342 C C . CYS A 1 158 ? -2.381 6.320 -14.255 1.00 87.62 158 CYS A C 1
ATOM 1344 O O . CYS A 1 158 ? -1.558 6.059 -15.137 1.00 87.62 158 CYS A O 1
ATOM 1346 N N . TYR A 1 159 ? -2.823 5.397 -13.396 1.00 87.88 159 TYR A N 1
ATOM 1347 C CA . TYR A 1 159 ? -2.370 4.009 -13.395 1.00 87.88 159 TYR A CA 1
ATOM 1348 C C . TYR A 1 159 ? -2.704 3.297 -14.711 1.00 87.88 159 TYR A C 1
ATOM 1350 O O . TYR A 1 159 ? -1.809 2.703 -15.313 1.00 87.88 159 TYR A O 1
ATOM 1358 N N . ARG A 1 160 ? -3.942 3.423 -15.216 1.00 88.31 160 ARG A N 1
ATOM 1359 C CA . ARG A 1 160 ? -4.349 2.869 -16.522 1.00 88.31 160 ARG A CA 1
ATOM 1360 C C . ARG A 1 160 ? -3.509 3.428 -17.667 1.00 88.31 160 ARG A C 1
ATOM 1362 O O . ARG A 1 160 ? -3.038 2.673 -18.515 1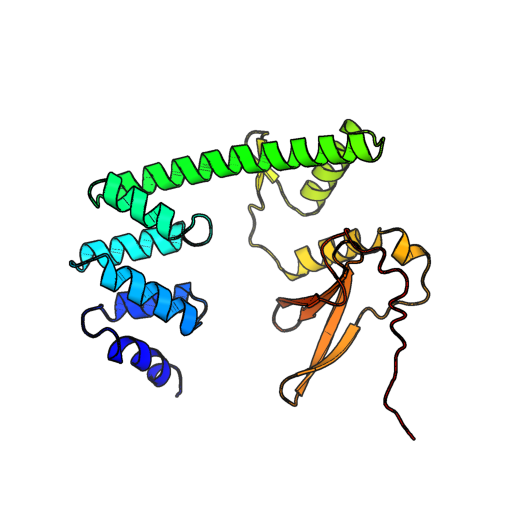.00 88.31 160 ARG A O 1
ATOM 1369 N N . LYS A 1 161 ? -3.272 4.743 -17.685 1.00 85.75 161 LYS A N 1
ATOM 1370 C CA . LYS A 1 161 ? -2.425 5.374 -18.706 1.00 85.75 161 LYS A CA 1
ATOM 1371 C C . LYS A 1 161 ? -1.022 4.772 -18.701 1.00 85.75 161 LYS A C 1
ATOM 1373 O O . LYS A 1 161 ? -0.487 4.487 -19.767 1.00 85.75 161 LYS A O 1
ATOM 1378 N N . TRP A 1 162 ? -0.439 4.566 -17.522 1.00 84.62 162 TRP A N 1
ATOM 1379 C CA . TRP A 1 162 ? 0.918 4.044 -17.395 1.00 84.62 162 TRP A CA 1
ATOM 1380 C C . TRP A 1 162 ? 1.014 2.548 -17.708 1.00 84.62 162 TRP A C 1
ATOM 1382 O O . TRP A 1 162 ? 1.882 2.137 -18.476 1.00 84.62 162 TRP A O 1
ATOM 1392 N N . ILE A 1 163 ? 0.110 1.724 -17.181 1.00 83.31 163 ILE A N 1
ATOM 1393 C CA . ILE A 1 163 ? 0.161 0.267 -17.357 1.00 83.31 163 ILE A CA 1
ATOM 1394 C C . ILE A 1 163 ? -0.036 -0.158 -18.814 1.00 83.31 163 ILE A C 1
ATOM 1396 O O . ILE A 1 163 ? 0.641 -1.069 -19.288 1.00 83.31 163 ILE A O 1
ATOM 1400 N N . ASN A 1 164 ? -0.853 0.588 -19.560 1.00 80.06 164 ASN A N 1
ATOM 1401 C CA . ASN A 1 164 ? -1.082 0.362 -20.984 1.00 80.06 164 ASN A CA 1
ATOM 1402 C C . ASN A 1 164 ? 0.138 0.722 -21.857 1.00 80.06 164 ASN A C 1
ATOM 1404 O O . ASN A 1 164 ? 0.158 0.403 -23.044 1.00 80.06 164 ASN A O 1
ATOM 1408 N N . THR A 1 165 ? 1.185 1.346 -21.296 1.00 80.81 165 THR A N 1
ATOM 1409 C CA . THR A 1 165 ? 2.455 1.568 -22.015 1.00 80.81 165 THR A CA 1
ATOM 1410 C C . THR A 1 165 ? 3.354 0.331 -22.062 1.00 80.81 165 THR A C 1
ATOM 1412 O O . THR A 1 165 ? 4.299 0.303 -22.856 1.00 80.81 165 THR A O 1
ATOM 1415 N N . GLN A 1 166 ? 3.078 -0.702 -21.252 1.00 74.06 166 GLN A N 1
ATOM 1416 C CA . GLN A 1 166 ? 3.860 -1.939 -21.257 1.00 74.06 166 GLN A CA 1
ATOM 1417 C C . GLN A 1 166 ? 3.795 -2.601 -22.644 1.00 74.06 166 GLN A C 1
ATOM 1419 O O . GLN A 1 166 ? 2.723 -2.753 -23.226 1.00 74.06 166 GLN A O 1
ATOM 1424 N N . LEU A 1 167 ? 4.947 -3.038 -23.169 1.00 67.81 167 LEU A N 1
ATOM 1425 C CA . LEU A 1 167 ? 5.080 -3.611 -24.521 1.00 67.81 167 LEU A CA 1
ATOM 1426 C C . LEU A 1 167 ? 4.091 -4.757 -24.805 1.00 67.81 167 LEU A C 1
ATOM 1428 O O . LEU A 1 167 ? 3.626 -4.887 -25.932 1.00 67.81 167 LEU A O 1
ATOM 1432 N N . ILE A 1 168 ? 3.724 -5.537 -23.784 1.00 67.38 168 ILE A N 1
ATOM 1433 C CA . ILE A 1 168 ? 2.787 -6.670 -23.881 1.00 67.38 168 ILE A CA 1
ATOM 1434 C C . ILE A 1 168 ? 1.361 -6.225 -24.257 1.00 67.38 168 ILE A C 1
ATOM 1436 O O . ILE A 1 168 ? 0.633 -6.983 -24.893 1.00 67.38 168 ILE A O 1
ATOM 1440 N N . TYR A 1 169 ? 0.950 -5.000 -23.915 1.00 56.91 169 TYR A N 1
ATOM 1441 C CA . TYR A 1 169 ? -0.352 -4.469 -24.335 1.00 56.91 169 TYR A CA 1
ATOM 1442 C C . TYR A 1 169 ? -0.398 -4.128 -25.823 1.00 56.91 169 TYR A C 1
ATOM 1444 O O . TYR A 1 169 ? -1.460 -4.202 -26.430 1.00 56.91 169 TYR A O 1
ATOM 1452 N N . LYS A 1 170 ? 0.747 -3.799 -26.434 1.00 59.88 170 LYS A N 1
ATOM 1453 C CA . LYS A 1 170 ? 0.815 -3.444 -27.860 1.00 59.88 170 LYS A CA 1
ATOM 1454 C C . LYS A 1 170 ? 0.637 -4.650 -28.784 1.00 59.88 170 LYS A C 1
ATOM 1456 O O . LYS A 1 170 ? 0.381 -4.464 -29.966 1.00 59.88 170 LYS A O 1
ATOM 1461 N N . THR A 1 171 ? 0.798 -5.868 -28.265 1.00 59.34 171 THR A N 1
ATOM 1462 C CA . THR A 1 171 ? 0.798 -7.106 -29.056 1.00 59.34 171 THR A CA 1
ATOM 1463 C C . THR A 1 171 ? -0.503 -7.906 -28.960 1.00 59.34 171 THR A C 1
ATOM 1465 O O . THR A 1 171 ? -0.601 -8.956 -29.592 1.00 59.34 171 THR A O 1
ATOM 1468 N N . LYS A 1 172 ? -1.510 -7.446 -28.201 1.00 59.28 172 LYS A N 1
ATOM 1469 C CA . LYS A 1 172 ? -2.769 -8.181 -27.983 1.00 59.28 172 LYS A CA 1
ATOM 1470 C C . LYS A 1 172 ? -3.994 -7.467 -28.564 1.00 59.28 172 LYS A C 1
ATOM 1472 O O . LYS A 1 172 ? -4.169 -6.267 -28.389 1.00 59.28 172 LYS A O 1
ATOM 1477 N N . LEU A 1 173 ? -4.858 -8.258 -29.205 1.00 61.53 173 LEU A N 1
ATOM 1478 C CA . LEU A 1 173 ? -6.213 -7.895 -29.637 1.00 61.53 173 LEU A CA 1
ATOM 1479 C C . LEU A 1 173 ? -7.090 -7.491 -28.435 1.00 61.53 173 LEU A C 1
ATOM 1481 O O . LEU A 1 173 ? -6.964 -8.093 -27.370 1.00 61.53 173 LEU A O 1
ATOM 1485 N N . ASN A 1 174 ? -7.953 -6.484 -28.646 1.00 71.44 174 ASN A N 1
ATOM 1486 C CA . ASN A 1 174 ? -8.995 -5.927 -27.762 1.00 71.44 174 ASN A CA 1
ATOM 1487 C C . ASN A 1 174 ? -9.088 -6.550 -26.361 1.00 71.44 174 ASN A C 1
ATOM 1489 O O . ASN A 1 174 ? -9.924 -7.413 -26.093 1.00 71.44 174 ASN A O 1
ATOM 1493 N N . ILE A 1 175 ? -8.234 -6.077 -25.454 1.00 73.75 175 ILE A N 1
ATOM 1494 C CA . ILE A 1 175 ? -8.319 -6.439 -24.042 1.00 73.75 175 ILE A CA 1
ATOM 1495 C C . ILE A 1 175 ? -9.577 -5.776 -23.458 1.00 73.75 175 ILE A C 1
ATOM 1497 O O . ILE A 1 175 ? -9.735 -4.564 -23.613 1.00 73.75 175 ILE A O 1
ATOM 1501 N N . PRO A 1 176 ? -10.468 -6.529 -22.790 1.00 83.69 176 PRO A N 1
ATOM 1502 C CA . PRO A 1 176 ? -11.652 -5.948 -22.174 1.00 83.69 176 PRO A CA 1
ATOM 1503 C C . PRO A 1 176 ? -11.248 -4.939 -21.095 1.00 83.69 176 PRO A C 1
ATOM 1505 O O . PRO A 1 176 ? -10.433 -5.242 -20.227 1.00 83.69 176 PRO A O 1
ATOM 1508 N N . GLU A 1 177 ? -11.837 -3.744 -21.132 1.00 87.44 177 GLU A N 1
ATOM 1509 C CA . GLU A 1 177 ? -11.608 -2.716 -20.107 1.00 87.44 177 GLU A CA 1
ATOM 1510 C C . GLU A 1 177 ? -12.446 -2.944 -18.846 1.00 87.44 177 GLU A C 1
ATOM 1512 O O . GLU A 1 177 ? -12.133 -2.405 -17.784 1.00 87.44 177 GLU A O 1
ATOM 1517 N N . LYS A 1 178 ? -13.514 -3.740 -18.961 1.00 92.56 178 LYS A N 1
ATOM 1518 C CA . LYS A 1 178 ? -14.487 -3.998 -17.903 1.00 92.56 178 LYS A CA 1
ATOM 1519 C C . LYS A 1 178 ? -14.877 -5.466 -17.851 1.00 92.56 178 LYS A C 1
ATOM 1521 O O . LYS A 1 178 ? -14.933 -6.131 -18.883 1.00 92.56 178 LYS A O 1
ATOM 1526 N N . ILE A 1 179 ? -15.189 -5.947 -16.652 1.00 91.31 179 ILE A N 1
ATOM 1527 C CA . ILE A 1 179 ? -15.722 -7.292 -16.416 1.00 91.31 179 ILE A CA 1
ATOM 1528 C C . ILE A 1 179 ? -16.870 -7.250 -15.417 1.00 91.31 179 ILE A C 1
ATOM 1530 O O . ILE A 1 179 ? -16.915 -6.383 -14.545 1.00 91.31 179 ILE A O 1
ATOM 1534 N N . PHE A 1 180 ? -17.738 -8.254 -15.484 1.00 92.50 180 PHE A N 1
ATOM 1535 C CA . PHE A 1 180 ? -18.678 -8.561 -14.415 1.00 92.50 180 PHE A CA 1
ATOM 1536 C C . PHE A 1 180 ? -18.145 -9.725 -13.590 1.00 92.50 180 PHE A C 1
ATOM 1538 O O . PHE A 1 180 ? -17.702 -10.735 -14.128 1.00 92.50 180 PHE A O 1
ATOM 1545 N N . MET A 1 181 ? -18.189 -9.587 -12.269 1.00 90.44 181 MET A N 1
ATOM 1546 C CA . MET A 1 181 ? -17.735 -10.612 -11.338 1.00 90.44 181 MET A CA 1
ATOM 1547 C C . MET A 1 181 ? -18.833 -10.933 -10.336 1.00 90.44 181 MET A C 1
ATOM 1549 O O . MET A 1 181 ? -19.363 -10.036 -9.673 1.00 90.44 181 MET A O 1
ATOM 1553 N N . LEU A 1 182 ? -19.153 -12.218 -10.203 1.00 88.88 182 LEU A N 1
ATOM 1554 C CA . LEU A 1 182 ? -20.066 -12.705 -9.181 1.00 88.88 182 LEU A CA 1
ATOM 1555 C C . LEU A 1 182 ? -19.334 -12.740 -7.835 1.00 88.88 182 LEU A C 1
ATOM 1557 O O . LEU A 1 182 ? -18.399 -13.512 -7.636 1.00 88.88 182 LEU A O 1
ATOM 1561 N N . ARG A 1 183 ? -19.749 -11.892 -6.891 1.00 79.56 183 ARG A N 1
ATOM 1562 C CA . ARG A 1 183 ? -19.229 -11.886 -5.516 1.00 79.56 183 ARG A CA 1
ATOM 1563 C C . ARG A 1 183 ? -20.378 -11.889 -4.527 1.00 79.56 183 ARG A C 1
ATOM 1565 O O . ARG A 1 183 ? -21.221 -10.993 -4.556 1.00 79.56 183 ARG A O 1
ATOM 1572 N N . ASN A 1 184 ? -20.365 -12.855 -3.611 1.00 85.62 184 ASN A N 1
ATOM 1573 C CA . ASN A 1 184 ? -21.381 -13.015 -2.568 1.00 85.62 184 ASN A CA 1
ATOM 1574 C C . ASN A 1 184 ? -22.805 -13.039 -3.162 1.00 85.62 184 ASN A C 1
ATOM 1576 O O . ASN A 1 184 ? -23.687 -12.314 -2.706 1.00 85.62 184 ASN A O 1
ATOM 1580 N N . GLY A 1 185 ? -22.992 -13.792 -4.253 1.00 89.44 185 GLY A N 1
ATOM 1581 C CA . GLY A 1 185 ? -24.280 -13.927 -4.943 1.00 89.44 185 GLY A CA 1
ATOM 1582 C C . GLY A 1 185 ? -24.749 -12.695 -5.727 1.00 89.44 185 GLY A C 1
ATOM 1583 O O . GLY A 1 185 ? -25.877 -12.687 -6.206 1.00 89.44 185 GLY A O 1
ATOM 1584 N N . LYS A 1 186 ? -23.924 -11.646 -5.869 1.00 90.12 186 LYS A N 1
ATOM 1585 C CA . LYS A 1 186 ? -24.263 -10.440 -6.644 1.00 90.12 186 LYS A CA 1
ATOM 1586 C C . LYS A 1 186 ? -23.234 -10.173 -7.738 1.00 90.12 186 LYS A C 1
ATOM 1588 O O . LYS A 1 186 ? -22.033 -10.148 -7.463 1.00 90.12 186 LYS A O 1
ATOM 1593 N N . TRP A 1 187 ? -23.711 -9.936 -8.958 1.00 92.00 187 TRP A N 1
ATOM 1594 C CA . TRP A 1 187 ? -22.882 -9.473 -10.069 1.00 92.00 187 TRP A CA 1
ATOM 1595 C C . TRP A 1 187 ? -22.479 -8.018 -9.859 1.00 92.00 187 TRP A C 1
ATOM 1597 O O . TRP A 1 187 ? -23.304 -7.178 -9.496 1.00 92.00 187 TRP A O 1
ATOM 1607 N N . LYS A 1 188 ? -21.195 -7.726 -10.057 1.00 91.50 188 LYS A N 1
ATOM 1608 C CA . LYS A 1 188 ? -20.641 -6.374 -9.959 1.00 91.50 188 LYS A CA 1
ATOM 1609 C C . LYS A 1 188 ? -19.721 -6.100 -11.133 1.00 91.50 188 LYS A C 1
ATOM 1611 O O . LYS A 1 188 ? -18.908 -6.956 -11.471 1.00 91.50 188 LYS A O 1
ATOM 1616 N N . GLU A 1 189 ? -19.855 -4.915 -11.715 1.00 94.88 189 GLU A N 1
ATOM 1617 C CA . GLU A 1 189 ? -18.952 -4.423 -12.752 1.00 94.88 189 GLU A CA 1
ATOM 1618 C C . GLU A 1 189 ? -17.654 -3.906 -12.117 1.00 94.88 189 GLU A C 1
ATOM 1620 O O . GLU A 1 189 ? -17.682 -3.237 -11.081 1.00 94.88 189 GLU A O 1
ATOM 1625 N N . TYR A 1 190 ? -16.525 -4.210 -12.748 1.00 95.12 190 TYR A N 1
ATOM 1626 C CA . TYR A 1 190 ? -15.209 -3.683 -12.411 1.00 95.12 190 TYR A CA 1
ATOM 1627 C C . TYR A 1 190 ? -14.510 -3.214 -13.680 1.00 95.12 190 TYR A C 1
ATOM 1629 O O . TYR A 1 190 ? -14.517 -3.931 -14.680 1.00 95.12 190 TYR A O 1
ATOM 1637 N N . GLU A 1 191 ? -13.848 -2.061 -13.621 1.00 95.69 191 GLU A N 1
ATOM 1638 C CA . GLU A 1 191 ? -12.799 -1.741 -14.591 1.00 95.69 191 GLU A CA 1
ATOM 1639 C C . GLU A 1 191 ? -11.554 -2.568 -14.272 1.00 95.69 191 GLU A C 1
ATOM 1641 O O . GLU A 1 191 ? -11.263 -2.825 -13.099 1.00 95.69 191 GLU A O 1
ATOM 1646 N N . ILE A 1 192 ? -10.820 -2.997 -15.297 1.00 92.50 192 ILE A N 1
ATOM 1647 C CA . ILE A 1 192 ? -9.666 -3.877 -15.117 1.00 92.50 192 ILE A CA 1
ATOM 1648 C C . ILE A 1 192 ? -8.392 -3.323 -15.742 1.00 92.50 192 ILE A C 1
ATOM 1650 O O . ILE A 1 192 ? -8.411 -2.616 -16.747 1.00 92.50 192 ILE A O 1
ATOM 1654 N N . ALA A 1 193 ? -7.264 -3.705 -15.151 1.00 90.25 193 ALA A N 1
ATOM 1655 C CA . ALA A 1 193 ? -5.945 -3.554 -15.740 1.00 90.25 193 ALA A CA 1
ATOM 1656 C C . ALA A 1 193 ? -5.093 -4.791 -15.425 1.00 90.25 193 ALA A C 1
ATOM 1658 O O . ALA A 1 193 ? -5.014 -5.236 -14.281 1.00 90.25 193 ALA A O 1
ATOM 1659 N N . PHE A 1 194 ? -4.435 -5.349 -16.435 1.00 86.56 194 PHE A N 1
ATOM 1660 C CA . PHE A 1 194 ? -3.442 -6.412 -16.279 1.00 86.56 194 PHE A CA 1
ATOM 1661 C C . PHE A 1 194 ? -2.077 -5.827 -15.921 1.00 86.56 194 PHE A C 1
ATOM 1663 O O . PHE A 1 194 ? -1.469 -5.095 -16.702 1.00 86.56 194 PHE A O 1
ATOM 1670 N N . ASP A 1 195 ? -1.568 -6.195 -14.756 1.00 85.69 195 ASP A N 1
ATOM 1671 C CA . ASP A 1 195 ? -0.224 -5.859 -14.308 1.00 85.69 195 ASP A CA 1
ATOM 1672 C C . ASP A 1 195 ? 0.682 -7.062 -14.532 1.00 85.69 195 ASP A C 1
ATOM 1674 O O . ASP A 1 195 ? 0.796 -7.954 -13.689 1.00 85.69 195 ASP A O 1
ATOM 1678 N N . TYR A 1 196 ? 1.279 -7.108 -15.724 1.00 78.94 196 TYR A N 1
ATOM 1679 C CA . TYR A 1 196 ? 2.108 -8.230 -16.153 1.00 78.94 196 TYR A CA 1
ATOM 1680 C C . TYR A 1 196 ? 3.396 -8.352 -15.336 1.00 78.94 196 TYR A C 1
ATOM 1682 O O . TYR A 1 196 ? 3.848 -9.468 -15.093 1.00 78.94 196 TYR A O 1
ATOM 1690 N N . GLU A 1 197 ? 3.954 -7.230 -14.870 1.00 76.25 197 GLU A N 1
ATOM 1691 C CA . GLU A 1 197 ? 5.157 -7.214 -14.025 1.00 76.25 197 GLU A CA 1
ATOM 1692 C C . GLU A 1 197 ? 4.917 -7.971 -12.711 1.00 76.25 197 GLU A C 1
ATOM 1694 O O . GLU A 1 197 ? 5.779 -8.733 -12.277 1.00 76.25 197 GLU A O 1
ATOM 1699 N N . TYR A 1 198 ? 3.734 -7.797 -12.114 1.00 79.44 198 TYR A N 1
ATOM 1700 C CA . TYR A 1 198 ? 3.351 -8.431 -10.847 1.00 79.44 198 TYR A CA 1
ATOM 1701 C C . TYR A 1 198 ? 2.402 -9.626 -11.006 1.00 79.44 198 TYR A C 1
ATOM 1703 O O . TYR A 1 198 ? 1.952 -10.184 -10.006 1.00 79.44 198 TYR A O 1
ATOM 1711 N N . ARG A 1 199 ? 2.096 -10.033 -12.244 1.00 80.88 199 ARG A N 1
ATOM 1712 C CA . ARG A 1 199 ? 1.179 -11.135 -12.588 1.00 80.88 199 ARG A CA 1
ATOM 1713 C C . ARG A 1 199 ? -0.169 -11.065 -11.862 1.00 80.88 199 ARG A C 1
ATOM 1715 O O . ARG A 1 199 ? -0.639 -12.053 -11.291 1.00 80.88 199 ARG A O 1
ATOM 1722 N N . ARG A 1 200 ? -0.799 -9.894 -11.886 1.00 87.69 200 ARG A N 1
ATOM 1723 C CA . ARG A 1 200 ? -2.094 -9.656 -11.233 1.00 87.69 200 ARG A CA 1
ATOM 1724 C C . ARG A 1 200 ? -3.070 -8.933 -12.149 1.00 87.69 200 ARG A C 1
ATOM 1726 O O . ARG A 1 200 ? -2.668 -8.208 -13.055 1.00 87.69 200 ARG A O 1
ATOM 1733 N N . ILE A 1 201 ? -4.354 -9.105 -11.871 1.00 90.00 201 ILE A N 1
ATOM 1734 C CA . ILE A 1 201 ? -5.428 -8.298 -12.447 1.00 90.00 201 ILE A CA 1
ATOM 1735 C C . ILE A 1 201 ? -5.849 -7.298 -11.383 1.00 90.00 201 ILE A C 1
ATOM 1737 O O . ILE A 1 201 ? -6.262 -7.681 -10.288 1.00 90.00 201 ILE A O 1
ATOM 1741 N N . VAL A 1 202 ? -5.719 -6.016 -11.687 1.00 93.12 202 VAL A N 1
ATOM 1742 C CA . VAL A 1 202 ? -6.201 -4.939 -10.832 1.00 93.12 202 VAL A CA 1
ATOM 1743 C C . VAL A 1 202 ? -7.643 -4.644 -11.207 1.00 93.12 202 VAL A C 1
ATOM 1745 O O . VAL A 1 202 ? -7.956 -4.504 -12.384 1.00 93.12 202 VAL A O 1
ATOM 1748 N N . LEU A 1 203 ? -8.509 -4.589 -10.200 1.00 94.44 203 LEU A N 1
ATOM 1749 C CA . LEU A 1 203 ? -9.939 -4.346 -10.331 1.00 94.44 203 LEU A CA 1
ATOM 1750 C C . LEU A 1 203 ? -10.272 -3.011 -9.682 1.00 94.44 203 LEU A C 1
ATOM 1752 O O . LEU A 1 203 ? -9.925 -2.793 -8.518 1.00 94.44 203 LEU A O 1
ATOM 1756 N N . PHE A 1 204 ? -10.998 -2.161 -10.389 1.00 96.12 204 PHE A N 1
ATOM 1757 C CA . PHE A 1 204 ? -11.470 -0.890 -9.872 1.00 96.12 204 PHE A CA 1
ATOM 1758 C C . PHE A 1 204 ? -12.997 -0.861 -9.805 1.00 96.12 204 PHE A C 1
ATOM 1760 O O . PHE A 1 204 ? -13.696 -1.053 -10.799 1.00 96.12 204 PHE A O 1
ATOM 1767 N N . ASP A 1 205 ? -13.507 -0.662 -8.590 1.00 93.69 205 ASP A N 1
ATOM 1768 C CA . ASP A 1 205 ? -14.922 -0.459 -8.290 1.00 93.69 205 ASP A CA 1
ATOM 1769 C C . ASP A 1 205 ? -15.228 1.033 -8.418 1.00 93.69 205 ASP A C 1
ATOM 1771 O O . ASP A 1 205 ? -14.937 1.799 -7.499 1.00 93.69 205 ASP A O 1
ATOM 1775 N N . ASN A 1 206 ? -15.793 1.453 -9.549 1.00 89.81 206 ASN A N 1
ATOM 1776 C CA . ASN A 1 206 ? -16.078 2.868 -9.793 1.00 89.81 206 ASN A CA 1
ATOM 1777 C C . ASN A 1 206 ? -17.198 3.408 -8.875 1.00 89.81 206 ASN A C 1
ATOM 1779 O O . ASN A 1 206 ? -17.221 4.586 -8.545 1.00 89.81 206 ASN A O 1
ATOM 1783 N N . VAL A 1 207 ? -18.093 2.543 -8.381 1.00 89.12 207 VAL A N 1
ATOM 1784 C CA . VAL A 1 207 ? -19.176 2.954 -7.468 1.00 89.12 207 VAL A CA 1
ATOM 1785 C C . VAL A 1 207 ? -18.633 3.234 -6.069 1.00 89.12 207 VAL A C 1
ATOM 1787 O O . VAL A 1 207 ? -19.039 4.193 -5.421 1.00 89.12 207 VAL A O 1
ATOM 1790 N N . LYS A 1 208 ? -17.719 2.389 -5.582 1.00 90.88 208 LYS A N 1
ATOM 1791 C CA . LYS A 1 208 ? -17.132 2.531 -4.238 1.00 90.88 208 LYS A CA 1
ATOM 1792 C C . LYS A 1 208 ? -15.804 3.277 -4.214 1.00 90.88 208 LYS A C 1
ATOM 1794 O O . LYS A 1 208 ? -15.278 3.489 -3.125 1.00 90.88 208 LYS A O 1
ATOM 1799 N N . LEU A 1 209 ? -15.244 3.594 -5.380 1.00 91.88 209 LEU A N 1
ATOM 1800 C CA . LEU A 1 209 ? -13.886 4.107 -5.551 1.00 91.88 209 LEU A CA 1
ATOM 1801 C C . LEU A 1 209 ? -12.854 3.241 -4.813 1.00 91.88 209 LEU A C 1
ATOM 1803 O O . LEU A 1 209 ? -12.001 3.741 -4.087 1.00 91.88 209 LEU A O 1
ATOM 1807 N N . LYS A 1 210 ? -12.945 1.914 -4.969 1.00 90.38 210 LYS A N 1
ATOM 1808 C CA . LYS A 1 210 ? -12.027 0.963 -4.318 1.00 90.38 210 LYS A CA 1
ATOM 1809 C C . LYS A 1 210 ? -11.243 0.163 -5.344 1.00 90.38 210 LYS A C 1
ATOM 1811 O O . LYS A 1 210 ? -11.812 -0.377 -6.290 1.00 90.38 210 LYS A O 1
ATOM 1816 N N . VAL A 1 211 ? -9.945 0.022 -5.097 1.00 91.06 211 VAL A N 1
ATOM 1817 C CA . VAL A 1 211 ? -9.052 -0.834 -5.881 1.00 91.06 211 VAL A CA 1
ATOM 1818 C C . VAL A 1 211 ? -8.884 -2.175 -5.174 1.00 91.06 211 VAL A C 1
ATOM 1820 O O . VAL A 1 211 ? -8.753 -2.247 -3.953 1.00 91.06 211 VAL A O 1
ATOM 1823 N N . LYS A 1 212 ? -8.891 -3.256 -5.948 1.00 91.00 212 LYS A N 1
ATOM 1824 C CA . LYS A 1 212 ? -8.579 -4.615 -5.502 1.00 91.00 212 LYS A CA 1
ATOM 1825 C C . LYS A 1 212 ? -7.600 -5.245 -6.479 1.00 91.00 212 LYS A C 1
ATOM 1827 O O . LYS A 1 212 ? -7.425 -4.762 -7.592 1.00 91.00 212 LYS A O 1
ATOM 1832 N N . SER A 1 213 ? -6.990 -6.354 -6.083 1.00 89.75 213 SER A N 1
ATOM 1833 C CA . SER A 1 213 ? -6.181 -7.152 -6.998 1.00 89.75 213 SER A CA 1
ATOM 1834 C C . SER A 1 213 ? -6.510 -8.633 -6.879 1.00 89.75 213 SER A C 1
ATOM 1836 O O . SER A 1 213 ? -6.879 -9.116 -5.809 1.00 89.75 213 SER A O 1
ATOM 1838 N N . LEU A 1 214 ? -6.402 -9.328 -8.005 1.00 87.94 214 LEU A N 1
ATOM 1839 C CA . LEU A 1 214 ? -6.422 -10.777 -8.107 1.00 87.94 214 LEU A CA 1
ATOM 1840 C C . LEU A 1 214 ? -5.039 -11.229 -8.549 1.00 87.94 214 LEU A C 1
ATOM 1842 O O . LEU A 1 214 ? -4.581 -10.854 -9.629 1.00 87.94 214 LEU A O 1
ATOM 1846 N N . GLN A 1 215 ? -4.376 -12.023 -7.718 1.00 86.75 215 GLN A N 1
ATOM 1847 C CA . GLN A 1 215 ? -3.092 -12.612 -8.067 1.00 86.75 215 GLN A CA 1
ATOM 1848 C C . GLN A 1 215 ? -3.329 -13.798 -9.009 1.00 86.75 215 GLN A C 1
ATOM 1850 O O . GLN A 1 215 ? -4.086 -14.701 -8.667 1.00 86.75 215 GLN A O 1
ATOM 1855 N N . VAL A 1 216 ? -2.708 -13.785 -10.191 1.00 81.75 216 VAL A N 1
ATOM 1856 C CA . VAL A 1 216 ? -2.922 -14.812 -11.233 1.00 81.75 216 VAL A CA 1
ATOM 1857 C C . VAL A 1 216 ? -1.690 -15.698 -11.436 1.00 81.75 216 VAL A C 1
ATOM 1859 O O . VAL A 1 216 ? -1.805 -16.810 -11.935 1.00 81.75 216 VAL A O 1
ATOM 1862 N N . GLY A 1 217 ? -0.507 -15.245 -11.022 1.00 72.19 217 GLY A N 1
ATOM 1863 C CA . GLY A 1 217 ? 0.717 -16.050 -11.067 1.00 72.19 217 GLY A CA 1
ATOM 1864 C C . GLY A 1 217 ? 1.701 -15.666 -9.973 1.00 72.19 217 GLY A C 1
ATOM 1865 O O . GLY A 1 217 ? 1.371 -14.880 -9.086 1.00 72.19 217 GLY A O 1
ATOM 1866 N N . ASN A 1 218 ? 2.925 -16.187 -10.027 1.00 73.56 218 ASN A N 1
ATOM 1867 C CA . ASN A 1 218 ? 3.928 -15.868 -9.015 1.00 73.56 218 ASN A CA 1
ATOM 1868 C C . ASN A 1 218 ? 4.436 -14.411 -9.148 1.00 73.56 218 ASN A C 1
ATOM 1870 O O . ASN A 1 218 ? 5.016 -14.060 -10.178 1.00 73.56 218 ASN A O 1
ATOM 1874 N N . PRO A 1 219 ? 4.277 -13.548 -8.124 1.00 68.81 219 PRO A N 1
ATOM 1875 C CA . PRO A 1 219 ? 4.781 -12.173 -8.175 1.00 68.81 219 PRO A CA 1
ATOM 1876 C C . PRO A 1 219 ? 6.317 -12.099 -8.119 1.00 68.81 219 PRO A C 1
ATOM 1878 O O . PRO A 1 219 ? 6.906 -11.077 -8.471 1.00 68.81 219 PRO A O 1
ATOM 1881 N N . LYS A 1 220 ? 6.997 -13.167 -7.677 1.00 63.59 220 LYS A N 1
ATOM 1882 C CA . LYS A 1 220 ? 8.460 -13.254 -7.680 1.00 63.59 220 LYS A CA 1
ATOM 1883 C C . LYS A 1 220 ? 8.909 -13.755 -9.054 1.00 63.59 220 LYS A C 1
ATOM 1885 O O . LYS A 1 220 ? 8.615 -14.886 -9.422 1.00 63.59 220 LYS A O 1
ATOM 1890 N N . LYS A 1 221 ? 9.684 -12.942 -9.783 1.00 56.97 221 LYS A N 1
ATOM 1891 C CA . LYS A 1 221 ? 10.263 -13.220 -11.123 1.00 56.97 221 LYS A CA 1
ATOM 1892 C C . LYS A 1 221 ? 11.188 -14.457 -11.222 1.00 56.97 221 LYS A C 1
ATOM 1894 O O . LYS A 1 221 ? 11.931 -14.579 -12.189 1.00 56.97 221 LYS A O 1
ATOM 1899 N N . LEU A 1 222 ? 11.200 -15.338 -10.222 1.00 52.03 222 LEU A N 1
ATOM 1900 C CA . LEU A 1 222 ? 12.116 -16.476 -10.117 1.00 52.03 222 LEU A CA 1
ATOM 1901 C C . LEU A 1 222 ? 11.658 -17.708 -10.907 1.00 52.03 222 LEU A C 1
ATOM 1903 O O . LEU A 1 222 ? 12.470 -18.601 -11.125 1.00 52.03 222 LEU A O 1
ATOM 1907 N N . SER A 1 223 ? 10.406 -17.765 -11.365 1.00 47.22 223 SER A N 1
ATOM 1908 C CA . SER A 1 223 ? 9.939 -18.847 -12.230 1.00 47.22 223 SER A CA 1
ATOM 1909 C C . SER A 1 223 ? 9.820 -18.383 -13.685 1.00 47.22 223 SER A C 1
ATOM 1911 O O . SER A 1 223 ? 9.126 -17.417 -14.014 1.00 47.22 223 SER A O 1
ATOM 1913 N N . LEU A 1 224 ? 10.474 -19.134 -14.576 1.00 48.44 224 LEU A N 1
ATOM 1914 C CA . LEU A 1 224 ? 10.156 -19.263 -16.003 1.00 48.44 224 LEU A CA 1
ATOM 1915 C C . LEU A 1 224 ? 8.734 -19.846 -16.172 1.00 48.44 224 LEU A C 1
ATOM 1917 O O . LEU A 1 224 ? 8.537 -20.843 -16.852 1.00 48.44 224 LEU A O 1
ATOM 1921 N N . GLU A 1 225 ? 7.715 -19.246 -15.554 1.00 48.34 225 GLU A N 1
ATOM 1922 C CA . GLU A 1 225 ? 6.309 -19.518 -15.856 1.00 48.34 225 GLU A CA 1
ATOM 1923 C C . GLU A 1 225 ? 5.976 -18.809 -17.173 1.00 48.34 225 GLU A C 1
ATOM 1925 O O . GLU A 1 225 ? 5.278 -17.789 -17.211 1.00 48.34 225 GLU A O 1
ATOM 1930 N N . PHE A 1 226 ? 6.572 -19.303 -18.254 1.00 47.66 226 PHE A N 1
ATOM 1931 C CA . PHE A 1 226 ? 6.001 -19.178 -19.582 1.00 47.66 226 PHE A CA 1
ATOM 1932 C C . PHE A 1 226 ? 4.827 -20.164 -19.644 1.00 47.66 226 PHE A C 1
ATOM 1934 O O . PHE A 1 226 ? 4.956 -21.293 -19.182 1.00 47.66 226 PHE A O 1
ATOM 1941 N N . ASN A 1 227 ? 3.701 -19.728 -20.216 1.00 41.41 227 ASN A N 1
ATOM 1942 C CA . ASN A 1 227 ? 2.497 -20.523 -20.516 1.00 41.41 227 ASN A CA 1
ATOM 1943 C C . ASN A 1 227 ? 1.375 -20.580 -19.468 1.00 41.41 227 ASN A C 1
ATOM 1945 O O . ASN A 1 227 ? 0.726 -21.612 -19.330 1.00 41.41 227 ASN A O 1
ATOM 1949 N N . VAL A 1 228 ? 1.008 -19.459 -18.837 1.00 43.12 228 VAL A N 1
ATOM 1950 C CA . VAL A 1 228 ? -0.408 -19.319 -18.443 1.00 43.12 228 VAL A CA 1
ATOM 1951 C C . VAL A 1 228 ? -1.175 -18.787 -19.654 1.00 43.12 228 VAL A C 1
ATOM 1953 O O . VAL A 1 228 ? -1.348 -17.580 -19.828 1.00 43.12 228 VAL A O 1
ATOM 1956 N N . HIS A 1 229 ? -1.592 -19.698 -20.536 1.00 43.03 229 HIS A N 1
ATOM 1957 C CA . HIS A 1 229 ? -2.681 -19.420 -21.465 1.00 43.03 229 HIS A CA 1
ATOM 1958 C C . HIS A 1 229 ? -3.955 -19.303 -20.627 1.00 43.03 229 HIS A C 1
ATOM 1960 O O . HIS A 1 229 ? -4.532 -20.307 -20.221 1.00 43.03 229 HIS A O 1
ATOM 1966 N N . ILE A 1 230 ? -4.386 -18.075 -20.333 1.00 47.97 230 ILE A N 1
ATOM 1967 C CA . ILE A 1 230 ? -5.726 -17.841 -19.792 1.00 47.97 230 ILE A CA 1
ATOM 1968 C C . ILE A 1 230 ? -6.698 -18.108 -20.948 1.00 47.97 230 ILE A C 1
ATOM 1970 O O . ILE A 1 230 ? -6.979 -17.217 -21.750 1.00 47.97 230 ILE A O 1
ATOM 1974 N N . GLN A 1 231 ? -7.130 -19.361 -21.094 1.00 40.78 231 GLN A N 1
ATOM 1975 C CA . GLN A 1 231 ? -8.267 -19.699 -21.941 1.00 40.78 231 GLN A CA 1
ATOM 1976 C C . GLN A 1 231 ? -9.535 -19.217 -21.238 1.00 40.78 231 GLN A C 1
ATOM 1978 O O . GLN A 1 231 ? -9.813 -19.586 -20.098 1.00 40.78 231 GLN A O 1
ATOM 1983 N N . TRP A 1 232 ? -10.278 -18.357 -21.928 1.00 41.69 232 TRP A N 1
ATOM 1984 C CA . TRP A 1 232 ? -11.616 -17.950 -21.531 1.00 41.69 232 TRP A CA 1
ATOM 1985 C C . TRP A 1 232 ? -12.567 -19.120 -21.772 1.00 41.69 232 TRP A C 1
ATOM 1987 O O . TRP A 1 232 ? -12.941 -19.382 -22.912 1.00 41.69 232 TRP A O 1
ATOM 1997 N N . TYR A 1 233 ? -12.951 -19.816 -20.706 1.00 38.66 233 TYR A N 1
ATOM 1998 C CA . TYR A 1 233 ? -14.135 -20.666 -20.729 1.00 38.66 233 TYR A CA 1
ATOM 1999 C C . TYR A 1 233 ? -15.310 -19.801 -20.284 1.00 38.66 233 TYR A C 1
ATOM 2001 O O . TYR A 1 233 ? -15.494 -19.542 -19.096 1.00 38.66 233 TYR A O 1
ATOM 2009 N N . ASN A 1 234 ? -16.063 -19.283 -21.254 1.00 42.50 234 ASN A N 1
ATOM 2010 C CA . ASN A 1 234 ? -17.410 -18.817 -20.971 1.00 42.50 234 ASN A CA 1
ATOM 2011 C C . ASN A 1 234 ? -18.273 -20.072 -20.865 1.00 42.50 234 ASN A C 1
ATOM 2013 O O . ASN A 1 234 ? -18.522 -20.716 -21.877 1.00 42.50 234 ASN A O 1
ATOM 2017 N N . ASP A 1 235 ? -18.745 -20.392 -19.663 1.00 44.47 235 ASP A N 1
ATOM 2018 C CA . ASP A 1 235 ? -19.734 -21.452 -19.398 1.00 44.47 235 ASP A CA 1
ATOM 2019 C C . ASP A 1 235 ? -21.137 -21.108 -19.945 1.00 44.47 235 ASP A C 1
ATOM 2021 O O . ASP A 1 235 ? -22.158 -21.590 -19.457 1.00 44.47 235 ASP A O 1
ATOM 2025 N N . LEU A 1 236 ? -21.208 -20.280 -20.991 1.00 43.34 236 LEU A N 1
ATOM 2026 C CA . LEU A 1 236 ? -22.395 -20.173 -21.829 1.00 43.34 236 LEU A CA 1
ATOM 2027 C C . LEU A 1 236 ? -22.419 -21.421 -22.716 1.00 43.34 236 LEU A C 1
ATOM 2029 O O . LEU A 1 236 ? -22.059 -21.385 -23.889 1.00 43.34 236 LEU A O 1
ATOM 2033 N N . SER A 1 237 ? -22.750 -22.546 -22.088 1.00 41.19 237 SER A N 1
ATOM 2034 C CA . SER A 1 237 ? -23.363 -23.663 -22.790 1.00 41.19 237 SER A CA 1
ATOM 2035 C C . SER A 1 237 ? -24.762 -23.207 -23.199 1.00 41.19 237 SER A C 1
ATOM 2037 O O . SER A 1 237 ? -25.502 -22.684 -22.363 1.00 41.19 237 SER A O 1
ATOM 2039 N N . ASP A 1 238 ? -25.049 -23.315 -24.497 1.00 39.38 238 ASP A N 1
ATOM 2040 C CA . ASP A 1 23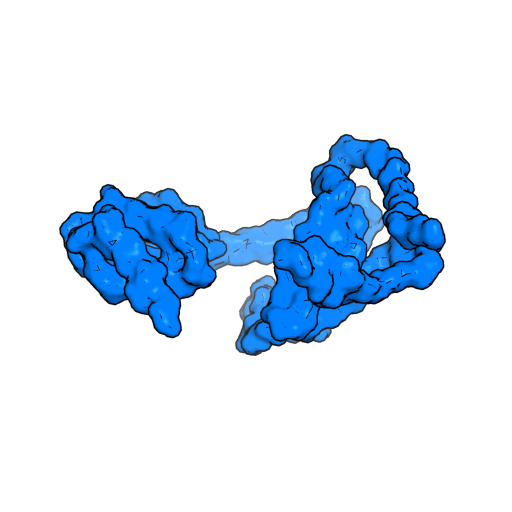8 ? -26.402 -23.191 -25.051 1.00 39.38 238 ASP A CA 1
ATOM 2041 C C . ASP A 1 238 ? -27.369 -24.195 -24.398 1.00 39.38 238 ASP A C 1
ATOM 2043 O O . ASP A 1 238 ? -26.928 -25.329 -24.077 1.00 39.38 238 ASP A O 1
#

Secondary structure (DSSP, 8-state):
--HHHHTHHHHHH-TTS-HHHHHHHHHHTTT-HHHHHHHHHHHHHH-SSHHHHHHHHHHHHHHTTTS-HHHHHHHHHHTTT-HHHHHHHHHHHHHHHHHHHHHHHHHHHHHHHHHTT--HHHHHHHHHHHHHHTT-EEETTTEEE--S---HHHHHHHHHHHHTTSGGGGGSS---SEEEEEETTEEEEEEEEEETTTTEEEEEETTTTEEEEEE-S-SSTTS---------------

Organism: Reticulomyxa filosa (NCBI:txid46433)